Protein AF-A0A7C4N614-F1 (afdb_monomer_lite)

Structure (mmCIF, N/CA/C/O backbone):
data_AF-A0A7C4N614-F1
#
_entry.id   AF-A0A7C4N614-F1
#
loop_
_atom_site.group_PDB
_atom_site.id
_atom_site.type_symbol
_atom_site.label_atom_id
_atom_site.label_alt_id
_atom_site.label_comp_id
_atom_site.label_asym_id
_atom_site.label_entity_id
_atom_site.label_seq_id
_atom_site.pdbx_PDB_ins_code
_atom_site.Cartn_x
_atom_site.Cartn_y
_atom_site.Cartn_z
_atom_site.occupancy
_atom_site.B_iso_or_equiv
_atom_site.auth_seq_id
_atom_site.auth_comp_id
_atom_site.auth_asym_id
_atom_site.auth_atom_id
_atom_site.pdbx_PDB_model_num
ATOM 1 N N . MET A 1 1 ? 59.855 27.473 -92.616 1.00 56.03 1 MET A N 1
ATOM 2 C CA . MET A 1 1 ? 61.048 28.290 -92.317 1.00 56.03 1 MET A CA 1
ATOM 3 C C . MET A 1 1 ? 61.861 28.285 -93.596 1.00 56.03 1 MET A C 1
ATOM 5 O O . MET A 1 1 ? 62.177 27.196 -94.047 1.00 56.03 1 MET A O 1
ATOM 9 N N . HIS A 1 2 ? 62.070 29.434 -94.233 1.00 62.94 2 HIS A N 1
ATOM 10 C CA . HIS A 1 2 ? 62.914 29.519 -95.428 1.00 62.94 2 HIS A CA 1
ATOM 11 C C . HIS A 1 2 ? 64.250 30.116 -95.014 1.00 62.94 2 HIS A C 1
ATOM 13 O O . HIS A 1 2 ? 64.269 31.061 -94.220 1.00 62.94 2 HIS A O 1
ATOM 19 N N . LEU A 1 3 ? 65.347 29.540 -95.501 1.00 67.31 3 LEU A N 1
ATOM 20 C CA . LEU A 1 3 ? 66.675 30.110 -95.287 1.00 67.31 3 LEU A CA 1
ATOM 21 C C . LEU A 1 3 ? 66.720 31.539 -95.848 1.00 67.31 3 LEU A C 1
ATOM 23 O O . LEU A 1 3 ? 66.096 31.833 -96.871 1.00 67.31 3 LEU A O 1
ATOM 27 N N . SER A 1 4 ? 67.416 32.438 -95.147 1.00 78.06 4 SER A N 1
ATOM 28 C CA . SER A 1 4 ? 67.531 33.833 -95.575 1.00 78.06 4 SER A CA 1
ATOM 29 C C . SER A 1 4 ? 68.214 33.922 -96.940 1.00 78.06 4 SER A C 1
ATOM 31 O O . SER A 1 4 ? 69.005 33.059 -97.323 1.00 78.06 4 SER A O 1
ATOM 33 N N . THR A 1 5 ? 67.933 34.991 -97.678 1.00 74.12 5 THR A N 1
ATOM 34 C CA . THR A 1 5 ? 68.579 35.268 -98.970 1.00 74.12 5 THR A CA 1
ATOM 35 C C . THR A 1 5 ? 70.105 35.322 -98.856 1.00 74.12 5 THR A C 1
ATOM 37 O O . THR A 1 5 ? 70.797 34.831 -99.737 1.00 74.12 5 THR A O 1
ATOM 40 N N . GLU A 1 6 ? 70.628 35.797 -97.725 1.00 79.88 6 GLU A N 1
ATOM 41 C CA . GLU A 1 6 ? 72.067 35.809 -97.425 1.00 79.88 6 GLU A CA 1
ATOM 42 C C . GLU A 1 6 ? 72.667 34.397 -97.347 1.00 79.88 6 GLU A C 1
ATOM 44 O O . GLU A 1 6 ? 73.767 34.155 -97.841 1.00 79.88 6 GLU A O 1
ATOM 49 N N . ALA A 1 7 ? 71.936 33.433 -96.775 1.00 73.56 7 ALA A N 1
ATOM 50 C CA . ALA A 1 7 ? 72.355 32.036 -96.797 1.00 73.56 7 ALA A CA 1
ATOM 51 C C . ALA A 1 7 ? 72.315 31.477 -98.228 1.00 73.56 7 ALA A C 1
ATOM 53 O O . ALA A 1 7 ? 73.175 30.682 -98.596 1.00 73.56 7 ALA A O 1
ATOM 54 N N . TYR A 1 8 ? 71.373 31.924 -99.064 1.00 76.06 8 TYR A N 1
ATOM 55 C CA . TYR A 1 8 ? 71.326 31.505 -100.463 1.00 76.06 8 TYR A CA 1
ATOM 56 C C . TYR A 1 8 ? 72.583 31.892 -101.250 1.00 76.06 8 TYR A C 1
ATOM 58 O O . TYR A 1 8 ? 73.177 31.037 -101.915 1.00 76.06 8 TYR A O 1
ATOM 66 N N . ASP A 1 9 ? 73.025 33.139 -101.100 1.00 78.81 9 ASP A N 1
ATOM 67 C CA . ASP A 1 9 ? 74.174 33.690 -101.822 1.00 78.81 9 ASP A CA 1
ATOM 68 C C . ASP A 1 9 ? 75.496 33.001 -101.436 1.00 78.81 9 ASP A C 1
ATOM 70 O O . ASP A 1 9 ? 76.313 32.665 -102.298 1.00 78.81 9 ASP A O 1
ATOM 74 N N . VAL A 1 10 ? 75.693 32.716 -100.142 1.00 81.00 10 VAL A N 1
ATOM 75 C CA . VAL A 1 10 ? 76.902 32.035 -99.638 1.00 81.00 10 VAL A CA 1
ATOM 76 C C . VAL A 1 10 ? 77.017 30.612 -100.188 1.00 81.00 10 VAL A C 1
ATOM 78 O O . VAL A 1 10 ? 78.084 30.187 -100.631 1.00 81.00 10 VAL A O 1
ATOM 81 N N . PHE A 1 11 ? 75.924 29.854 -100.202 1.00 79.31 11 PHE A N 1
ATOM 82 C CA . PHE A 1 11 ? 75.934 28.494 -100.743 1.00 79.31 11 PHE A CA 1
ATOM 83 C C . PHE A 1 11 ? 76.038 28.489 -102.277 1.00 79.31 11 PHE A C 1
ATOM 85 O O . PHE A 1 11 ? 76.643 27.572 -102.826 1.00 79.31 11 PHE A O 1
ATOM 92 N N . GLU A 1 12 ? 75.496 29.481 -102.991 1.00 78.62 12 GLU A N 1
ATOM 93 C CA . GLU A 1 12 ? 75.676 29.590 -104.448 1.00 78.62 12 GLU A CA 1
ATOM 94 C C . GLU A 1 12 ? 77.157 29.775 -104.823 1.00 78.62 12 GLU A C 1
ATOM 96 O O . GLU A 1 12 ? 77.628 29.132 -105.767 1.00 78.62 12 GLU A O 1
ATOM 101 N N . GLN A 1 13 ? 77.909 30.550 -104.028 1.00 81.81 13 GLN A N 1
ATOM 102 C CA . GLN A 1 13 ? 79.366 30.680 -104.159 1.00 81.81 13 GLN A CA 1
ATOM 103 C C . GLN A 1 13 ? 80.114 29.376 -103.835 1.00 81.81 13 GLN A C 1
ATOM 105 O O . GLN A 1 13 ? 80.982 28.958 -104.601 1.00 81.81 13 GLN A O 1
ATOM 110 N N . VAL A 1 14 ? 79.785 28.715 -102.719 1.00 81.31 14 VAL A N 1
ATOM 111 C CA . VAL A 1 14 ? 80.497 27.510 -102.247 1.00 81.31 14 VAL A CA 1
ATOM 112 C C . VAL A 1 14 ? 80.230 26.287 -103.132 1.00 81.31 14 VAL A C 1
ATOM 114 O O . VAL A 1 14 ? 81.146 25.517 -103.413 1.00 81.31 14 VAL A O 1
ATOM 117 N N . PHE A 1 15 ? 78.994 26.110 -103.603 1.00 79.31 15 PHE A N 1
ATOM 118 C CA . PHE A 1 15 ? 78.577 24.948 -104.398 1.00 79.31 15 PHE A CA 1
ATOM 119 C C . PHE A 1 15 ? 78.669 25.172 -105.919 1.00 79.31 15 PHE A C 1
ATOM 121 O O . PHE A 1 15 ? 78.171 24.344 -106.688 1.00 79.31 15 PHE A O 1
ATOM 128 N N . GLN A 1 16 ? 79.333 26.262 -106.339 1.00 75.75 16 GLN A N 1
ATOM 129 C CA . GLN A 1 16 ? 79.689 26.599 -107.726 1.00 75.75 16 GLN A CA 1
ATOM 130 C C . GLN A 1 16 ? 78.512 26.468 -108.705 1.00 75.75 16 GLN A C 1
ATOM 132 O O . GLN A 1 16 ? 78.637 25.905 -109.793 1.00 75.75 16 GLN A O 1
ATOM 137 N N . GLY A 1 17 ? 77.341 26.965 -108.304 1.00 76.44 17 GLY A N 1
ATOM 138 C CA . GLY A 1 17 ? 76.150 26.932 -109.144 1.00 76.44 17 GLY A CA 1
ATOM 139 C C . GLY A 1 17 ? 74.838 26.878 -108.369 1.00 76.44 17 GLY A C 1
ATOM 140 O O . GLY A 1 17 ? 74.677 26.149 -107.386 1.00 76.44 17 GLY A O 1
ATOM 141 N N . LYS A 1 18 ? 73.856 27.617 -108.891 1.00 77.25 18 LYS A N 1
ATOM 142 C CA . LYS A 1 18 ? 72.519 27.806 -108.316 1.00 77.25 18 LYS A CA 1
ATOM 143 C C . LYS A 1 18 ? 71.763 26.507 -108.027 1.00 77.25 18 LYS A C 1
ATOM 145 O O . LYS A 1 18 ? 71.018 26.426 -107.052 1.00 77.25 18 LYS A O 1
ATOM 150 N N . ASP A 1 19 ? 71.940 25.486 -108.860 1.00 79.31 19 ASP A N 1
ATOM 151 C CA . ASP A 1 19 ? 71.187 24.233 -108.744 1.00 79.31 19 ASP A CA 1
ATOM 152 C C . ASP A 1 19 ? 71.701 23.331 -107.619 1.00 79.31 19 ASP A C 1
ATOM 154 O O . ASP A 1 19 ? 70.900 22.723 -106.905 1.00 79.31 19 ASP A O 1
ATOM 158 N N . ASN A 1 20 ? 73.019 23.277 -107.411 1.00 80.81 20 ASN A N 1
ATOM 159 C CA . ASN A 1 20 ? 73.609 22.507 -106.316 1.00 80.81 20 ASN A CA 1
ATOM 160 C C . ASN A 1 20 ? 73.318 23.171 -104.965 1.00 80.81 20 ASN A C 1
ATOM 162 O O . ASN A 1 20 ? 72.895 22.485 -104.034 1.00 80.81 20 ASN A O 1
ATOM 166 N N . ALA A 1 21 ? 73.423 24.503 -104.889 1.00 81.25 21 ALA A N 1
ATOM 167 C CA . ALA A 1 21 ? 73.051 25.273 -103.702 1.00 81.25 21 ALA A CA 1
ATOM 168 C C . ALA A 1 21 ? 71.579 25.051 -103.303 1.00 81.25 21 ALA A C 1
ATOM 170 O O . ALA A 1 21 ? 71.288 24.755 -102.145 1.00 81.25 21 ALA A O 1
ATOM 171 N N . LYS A 1 22 ? 70.649 25.077 -104.272 1.00 81.88 22 LYS A N 1
ATOM 172 C CA . LYS A 1 22 ? 69.223 24.784 -104.036 1.00 81.88 22 LYS A CA 1
ATOM 173 C C . LYS A 1 22 ? 68.967 23.363 -103.540 1.00 81.88 22 LYS A C 1
ATOM 175 O O . LYS A 1 22 ? 68.106 23.175 -102.686 1.00 81.88 22 LYS A O 1
ATOM 180 N N . LYS A 1 23 ? 69.659 22.355 -104.082 1.00 83.94 23 LYS A N 1
ATOM 181 C CA . LYS A 1 23 ? 69.498 20.956 -103.643 1.00 83.94 23 LYS A CA 1
ATOM 182 C C . LYS A 1 23 ? 69.943 20.774 -102.195 1.00 83.94 23 LYS A C 1
ATOM 184 O O . LYS A 1 23 ? 69.199 20.193 -101.411 1.00 83.94 23 LYS A O 1
ATOM 189 N N . VAL A 1 24 ? 71.115 21.306 -101.844 1.00 84.00 24 VAL A N 1
ATOM 190 C CA . VAL A 1 24 ? 71.651 21.233 -100.477 1.00 84.00 24 VAL A CA 1
ATOM 191 C C . VAL A 1 24 ? 70.739 21.974 -99.501 1.00 84.00 24 VAL A C 1
ATOM 193 O O . VAL A 1 24 ? 70.403 21.430 -98.455 1.00 84.00 24 VAL A O 1
ATOM 196 N N . MET A 1 25 ? 70.261 23.169 -99.854 1.00 81.88 25 MET A N 1
ATOM 197 C CA . MET A 1 25 ? 69.341 23.909 -98.988 1.00 81.88 25 MET A CA 1
ATOM 198 C C . MET A 1 25 ? 67.996 23.237 -98.813 1.00 81.88 25 MET A C 1
ATOM 200 O O . MET A 1 25 ? 67.504 23.207 -97.697 1.00 81.88 25 MET A O 1
ATOM 204 N N . ARG A 1 26 ? 67.410 22.666 -99.870 1.00 83.50 26 ARG A N 1
ATOM 205 C CA . ARG A 1 26 ? 66.161 21.906 -99.731 1.00 83.50 26 ARG A CA 1
ATOM 206 C C . ARG A 1 26 ? 66.338 20.707 -98.811 1.00 83.50 26 ARG A C 1
ATOM 208 O O . ARG A 1 26 ? 65.490 20.495 -97.960 1.00 83.50 26 ARG A O 1
ATOM 215 N N . ALA A 1 27 ? 67.450 19.982 -98.936 1.00 85.38 27 ALA A N 1
ATOM 216 C CA . ALA A 1 27 ? 67.760 18.872 -98.041 1.00 85.38 27 ALA A CA 1
ATOM 217 C C . ALA A 1 27 ? 67.954 19.338 -96.584 1.00 85.38 27 ALA A C 1
ATOM 219 O O . ALA A 1 27 ? 67.503 18.666 -95.662 1.00 85.38 27 ALA A O 1
ATOM 220 N N . LEU A 1 28 ? 68.581 20.502 -96.362 1.00 85.00 28 LEU A N 1
ATOM 221 C CA . LEU A 1 28 ? 68.725 21.101 -95.030 1.00 85.00 28 LEU A CA 1
ATOM 222 C C . LEU A 1 28 ? 67.388 21.602 -94.465 1.00 85.00 28 LEU A C 1
ATOM 224 O O . LEU A 1 28 ? 67.097 21.352 -93.300 1.00 85.00 28 LEU A O 1
ATOM 228 N N . GLU A 1 29 ? 66.566 22.278 -95.269 1.00 86.31 29 GLU A N 1
ATOM 229 C CA . GLU A 1 29 ? 65.217 22.713 -94.887 1.00 86.31 29 GLU A CA 1
ATOM 230 C C . GLU A 1 29 ? 64.345 21.505 -94.537 1.00 86.31 29 GLU A C 1
ATOM 232 O O . GLU A 1 29 ? 63.688 21.510 -93.501 1.00 86.31 29 GLU A O 1
ATOM 237 N N . GLU A 1 30 ? 64.391 20.445 -95.343 1.00 88.62 30 GLU A N 1
ATOM 238 C CA . GLU A 1 30 ? 63.677 19.192 -95.095 1.00 88.62 30 GLU A CA 1
ATOM 239 C C . GLU A 1 30 ? 64.164 18.506 -93.811 1.00 88.62 30 GLU A C 1
ATOM 241 O O . GLU A 1 30 ? 63.344 18.118 -92.976 1.00 88.62 30 GLU A O 1
ATOM 246 N N . ALA A 1 31 ? 65.480 18.430 -93.586 1.00 89.00 31 ALA A N 1
ATOM 247 C CA . ALA A 1 31 ? 66.053 17.858 -92.369 1.00 89.00 31 ALA A CA 1
ATOM 248 C C . ALA A 1 31 ? 65.685 18.664 -91.113 1.00 89.00 31 ALA A C 1
ATOM 250 O O . ALA A 1 31 ? 65.309 18.078 -90.096 1.00 89.00 31 ALA A O 1
ATOM 251 N N . ILE A 1 32 ? 65.747 20.000 -91.172 1.00 87.75 32 ILE A N 1
ATOM 252 C CA . ILE A 1 32 ? 65.369 20.882 -90.058 1.00 87.75 32 ILE A CA 1
ATOM 253 C C . ILE A 1 32 ? 63.871 20.768 -89.781 1.00 87.75 32 ILE A C 1
ATOM 255 O O . ILE A 1 32 ? 63.485 20.591 -88.629 1.00 87.75 32 ILE A O 1
ATOM 259 N N . VAL A 1 33 ? 63.024 20.840 -90.813 1.00 89.38 33 VAL A N 1
ATOM 260 C CA . VAL A 1 33 ? 61.566 20.725 -90.663 1.00 89.38 33 VAL A CA 1
ATOM 261 C C . VAL A 1 33 ? 61.197 19.380 -90.047 1.00 89.38 33 VAL A C 1
ATOM 263 O O . VAL A 1 33 ? 60.421 19.358 -89.095 1.00 89.38 33 VAL A O 1
ATOM 266 N N . THR A 1 34 ? 61.793 18.287 -90.524 1.00 90.38 34 THR A N 1
ATOM 267 C CA . THR A 1 34 ? 61.559 16.940 -89.983 1.00 90.38 34 THR A CA 1
ATOM 268 C C . THR A 1 34 ? 62.023 16.849 -88.528 1.00 90.38 34 THR A C 1
ATOM 270 O O . THR A 1 34 ? 61.247 16.475 -87.656 1.00 90.38 34 THR A O 1
ATOM 273 N N . THR A 1 35 ? 63.238 17.312 -88.219 1.00 91.88 35 THR A N 1
ATOM 274 C CA . THR A 1 35 ? 63.795 17.263 -86.852 1.00 91.88 35 THR A CA 1
ATOM 275 C C . THR A 1 35 ? 62.987 18.109 -85.861 1.00 91.88 35 THR A C 1
ATOM 277 O O . THR A 1 35 ? 62.732 17.692 -84.728 1.00 91.88 35 THR A O 1
ATOM 280 N N . VAL A 1 36 ? 62.560 19.309 -86.265 1.00 91.44 36 VAL A N 1
ATOM 281 C CA . VAL A 1 36 ? 61.710 20.183 -85.440 1.00 91.44 36 VAL A CA 1
ATOM 282 C C . VAL A 1 36 ? 60.325 19.564 -85.255 1.00 91.44 36 VAL A C 1
ATOM 284 O O . VAL A 1 36 ? 59.797 19.592 -84.146 1.00 91.44 36 VAL A O 1
ATOM 287 N N . HIS A 1 37 ? 59.747 18.969 -86.300 1.00 93.44 37 HIS A N 1
ATOM 288 C CA . HIS A 1 37 ? 58.458 18.287 -86.208 1.00 93.44 37 HIS A CA 1
ATOM 289 C C . HIS A 1 37 ? 58.510 17.092 -85.243 1.00 93.44 37 HIS A C 1
ATOM 291 O O . HIS A 1 37 ? 57.679 17.003 -84.337 1.00 93.44 37 HIS A O 1
ATOM 297 N N . ASP A 1 38 ? 59.521 16.233 -85.378 1.00 94.69 38 ASP A N 1
ATOM 298 C CA . ASP A 1 38 ? 59.698 15.041 -84.546 1.00 94.69 38 ASP A CA 1
ATOM 299 C C . ASP A 1 38 ? 59.965 15.407 -83.083 1.00 94.69 38 ASP A C 1
ATOM 301 O O . ASP A 1 38 ? 59.351 14.852 -82.170 1.00 94.69 38 ASP A O 1
ATOM 305 N N . SER A 1 39 ? 60.846 16.382 -82.836 1.00 93.75 39 SER A N 1
ATOM 306 C CA . SER A 1 39 ? 61.153 16.848 -81.477 1.00 93.75 39 SER A CA 1
ATOM 307 C C . SER A 1 39 ? 59.969 17.547 -80.804 1.00 93.75 39 SER A C 1
ATOM 309 O O . SER A 1 39 ? 59.750 17.342 -79.606 1.00 93.75 39 SER A O 1
ATOM 311 N N . TRP A 1 40 ? 59.172 18.313 -81.557 1.00 95.00 40 TRP A N 1
ATOM 312 C CA . TRP A 1 40 ? 57.920 18.892 -81.073 1.00 95.00 40 TRP A CA 1
ATOM 313 C C . TRP A 1 40 ? 56.913 17.804 -80.703 1.00 95.00 40 TRP A C 1
ATOM 315 O O . TRP A 1 40 ? 56.350 17.841 -79.609 1.00 95.00 40 TRP A O 1
ATOM 325 N N . TYR A 1 41 ? 56.707 16.814 -81.579 1.00 94.69 41 TYR A N 1
ATOM 326 C CA . TYR A 1 41 ? 55.761 15.729 -81.330 1.00 94.69 41 TYR A CA 1
ATOM 327 C C . TYR A 1 41 ? 56.185 14.876 -80.129 1.00 94.69 41 TYR A C 1
ATOM 329 O O . TYR A 1 41 ? 55.363 14.597 -79.257 1.00 94.69 41 TYR A O 1
ATOM 337 N N . ARG A 1 42 ? 57.479 14.543 -80.025 1.00 95.44 42 ARG A N 1
ATOM 338 C CA . ARG A 1 42 ? 58.036 13.809 -78.883 1.00 95.44 42 ARG A CA 1
ATOM 339 C C . ARG A 1 42 ? 57.839 14.570 -77.575 1.00 95.44 42 ARG A C 1
ATOM 341 O O . ARG A 1 42 ? 57.223 14.035 -76.662 1.00 95.44 42 ARG A O 1
ATOM 348 N N . THR A 1 43 ? 58.286 15.826 -77.506 1.00 95.38 43 THR A N 1
ATOM 349 C CA . THR A 1 43 ? 58.156 16.646 -76.286 1.00 95.38 43 THR A CA 1
ATOM 350 C C . THR A 1 43 ? 56.687 16.834 -75.896 1.00 95.38 43 THR A C 1
ATOM 352 O O . THR A 1 43 ? 56.344 16.790 -74.718 1.00 95.38 43 THR A O 1
ATOM 355 N N . LYS A 1 44 ? 55.790 17.013 -76.876 1.00 96.50 44 LYS A N 1
ATOM 356 C CA . LYS A 1 44 ? 54.348 17.132 -76.633 1.00 96.50 44 LYS A CA 1
ATOM 357 C C . LYS A 1 44 ? 53.764 15.857 -76.020 1.00 96.50 44 LYS A C 1
ATOM 359 O O . LYS A 1 44 ? 52.987 15.962 -75.074 1.00 96.50 44 LYS A O 1
ATOM 364 N N . GLU A 1 45 ? 54.097 14.679 -76.548 1.00 95.44 45 GLU A N 1
ATOM 365 C CA . GLU A 1 45 ? 53.582 13.417 -76.004 1.00 95.44 45 GLU A CA 1
ATOM 366 C C . GLU A 1 45 ? 54.228 13.060 -74.656 1.00 95.44 45 GLU A C 1
ATOM 368 O O . GLU A 1 45 ? 53.524 12.570 -73.779 1.00 95.44 45 GLU A O 1
ATOM 373 N N . GLU A 1 46 ? 55.507 13.387 -74.440 1.00 95.44 46 GLU A N 1
ATOM 374 C CA . GLU A 1 46 ? 56.171 13.266 -73.132 1.00 95.44 46 GLU A CA 1
ATOM 375 C C . GLU A 1 46 ? 55.497 14.154 -72.076 1.00 95.44 46 GLU A C 1
ATOM 377 O O . GLU A 1 46 ? 55.096 13.660 -71.024 1.00 95.44 46 GLU A O 1
ATOM 382 N N . LEU A 1 47 ? 55.284 15.443 -72.373 1.00 95.81 47 LEU A N 1
ATOM 383 C CA . LEU A 1 47 ? 54.581 16.363 -71.470 1.00 95.81 47 LEU A CA 1
ATOM 384 C C . LEU A 1 47 ? 53.153 15.901 -71.191 1.00 95.81 47 LEU A C 1
ATOM 386 O O . LEU A 1 47 ? 52.686 15.974 -70.062 1.00 95.81 47 LEU A O 1
ATOM 390 N N . LYS A 1 48 ? 52.448 15.419 -72.213 1.00 94.69 48 LYS A N 1
ATOM 391 C CA . LYS A 1 48 ? 51.093 14.890 -72.064 1.00 94.69 48 LYS A CA 1
ATOM 392 C C . LYS A 1 48 ? 51.074 13.642 -71.180 1.00 94.69 48 LYS A C 1
ATOM 394 O O . LYS A 1 48 ? 50.189 13.532 -70.337 1.00 94.69 48 LYS A O 1
ATOM 399 N N . ALA A 1 49 ? 52.030 12.729 -71.349 1.00 92.06 49 ALA A N 1
ATOM 400 C CA . ALA A 1 49 ? 52.156 11.534 -70.521 1.00 92.06 49 ALA A CA 1
ATOM 401 C C . ALA A 1 49 ? 52.466 11.888 -69.061 1.00 92.06 49 ALA A C 1
ATOM 403 O O . ALA A 1 49 ? 51.799 11.375 -68.166 1.00 92.06 49 ALA A O 1
ATOM 404 N N . GLU A 1 50 ? 53.407 12.805 -68.829 1.00 93.69 50 GLU A N 1
ATOM 405 C CA . GLU A 1 50 ? 53.751 13.285 -67.489 1.00 93.69 50 GLU A CA 1
ATOM 406 C C . GLU A 1 50 ? 52.561 13.990 -66.832 1.00 93.69 50 GLU A C 1
ATOM 408 O O . GLU A 1 50 ? 52.185 13.680 -65.711 1.00 93.69 50 GLU A O 1
ATOM 413 N N . VAL A 1 51 ? 51.889 14.893 -67.545 1.00 92.25 51 VAL A N 1
ATOM 414 C CA . VAL A 1 51 ? 50.708 15.585 -67.015 1.00 92.25 51 VAL A CA 1
ATOM 415 C C . VAL A 1 51 ? 49.600 14.588 -66.663 1.00 92.25 51 VAL A C 1
ATOM 417 O O . VAL A 1 51 ? 48.996 14.710 -65.601 1.00 92.25 51 VAL A O 1
ATOM 420 N N . PHE A 1 52 ? 49.344 13.578 -67.501 1.00 90.62 52 PHE A N 1
ATOM 421 C CA . PHE A 1 52 ? 48.335 12.558 -67.205 1.00 90.62 52 PHE A CA 1
ATOM 422 C C . PHE A 1 52 ? 48.743 11.564 -66.111 1.00 90.62 52 PHE A C 1
ATOM 424 O O . PHE A 1 52 ? 47.847 10.974 -65.514 1.00 90.62 52 PHE A O 1
ATOM 431 N N . SER A 1 53 ? 50.034 11.395 -65.806 1.00 90.81 53 SER A N 1
ATOM 432 C CA . SER A 1 53 ? 50.483 10.503 -64.728 1.00 90.81 53 SER A CA 1
ATOM 433 C C . SER A 1 53 ? 50.155 11.051 -63.332 1.00 90.81 53 SER A C 1
ATOM 435 O O . SER A 1 53 ? 49.901 10.273 -62.415 1.00 90.81 53 SER A O 1
ATOM 437 N N . HIS A 1 54 ? 50.083 12.380 -63.178 1.00 91.19 54 HIS A N 1
ATOM 438 C CA . HIS A 1 54 ? 49.730 13.042 -61.911 1.00 91.19 54 HIS A CA 1
ATOM 439 C C . HIS A 1 54 ? 48.223 13.122 -61.649 1.00 91.19 54 HIS A C 1
ATOM 441 O O . HIS A 1 54 ? 47.806 13.438 -60.533 1.00 91.19 54 HIS A O 1
ATOM 447 N N . PHE A 1 55 ? 47.384 12.859 -62.654 1.00 90.31 55 PHE A N 1
ATOM 448 C CA . PHE A 1 55 ? 45.934 12.900 -62.488 1.00 90.31 55 PHE A CA 1
ATOM 449 C C . PHE A 1 55 ? 45.375 11.531 -62.114 1.00 90.31 55 PHE A C 1
ATOM 451 O O . PHE A 1 55 ? 45.604 10.537 -62.799 1.00 90.31 55 PHE A O 1
ATOM 458 N N . ALA A 1 56 ? 44.561 11.503 -61.055 1.00 89.38 56 ALA A N 1
ATOM 459 C CA . ALA A 1 56 ? 43.811 10.312 -60.681 1.00 89.38 56 ALA A CA 1
ATOM 460 C C . ALA A 1 56 ? 42.903 9.866 -61.834 1.00 89.38 56 ALA A C 1
ATOM 462 O O . ALA A 1 56 ? 42.139 10.655 -62.405 1.00 89.38 56 ALA A O 1
ATOM 463 N N . THR A 1 57 ? 42.965 8.580 -62.154 1.00 92.25 57 THR A N 1
ATOM 464 C CA . THR A 1 57 ? 42.110 7.980 -63.171 1.00 92.25 57 THR A CA 1
ATOM 465 C C . THR A 1 57 ? 40.709 7.725 -62.614 1.00 92.25 57 THR A C 1
ATOM 467 O O . THR A 1 57 ? 40.457 7.747 -61.405 1.00 92.25 57 THR A O 1
ATOM 470 N N . LYS A 1 58 ? 39.760 7.430 -63.508 1.00 93.94 58 LYS A N 1
ATOM 471 C CA . LYS A 1 58 ? 38.431 6.960 -63.089 1.00 93.94 58 LYS A CA 1
ATOM 472 C C . LYS A 1 58 ? 38.527 5.691 -62.240 1.00 93.94 58 LYS A C 1
ATOM 474 O O . LYS A 1 58 ? 37.748 5.547 -61.302 1.00 93.94 58 LYS A O 1
ATOM 479 N N . ASP A 1 59 ? 39.481 4.815 -62.542 1.00 92.44 59 ASP A N 1
ATOM 480 C CA . ASP A 1 59 ? 39.684 3.568 -61.807 1.00 92.44 59 ASP A CA 1
ATOM 481 C C . ASP A 1 59 ? 40.175 3.833 -60.382 1.00 92.44 59 ASP A C 1
ATOM 483 O O . ASP A 1 59 ? 39.692 3.196 -59.446 1.00 92.44 59 ASP A O 1
ATOM 487 N N . ASP A 1 60 ? 41.054 4.820 -60.189 1.00 94.44 60 ASP A N 1
ATOM 488 C CA . ASP A 1 60 ? 41.506 5.230 -58.854 1.00 94.44 60 ASP A CA 1
ATOM 489 C C . ASP A 1 60 ? 40.338 5.757 -58.017 1.00 94.44 60 ASP A C 1
ATOM 491 O O . ASP A 1 60 ? 40.137 5.339 -56.875 1.00 94.44 60 ASP A O 1
ATOM 495 N N . LEU A 1 61 ? 39.487 6.598 -58.613 1.00 96.00 61 LEU A N 1
ATOM 496 C CA . LEU A 1 61 ? 38.283 7.089 -57.945 1.00 96.00 61 LEU A CA 1
ATOM 497 C C . LEU A 1 61 ? 37.290 5.955 -57.638 1.00 96.00 61 LEU A C 1
ATOM 499 O O . LEU A 1 61 ? 36.653 5.955 -56.582 1.00 96.00 61 LEU A O 1
ATOM 503 N N . HIS A 1 62 ? 37.155 4.973 -58.534 1.00 96.19 62 HIS A N 1
ATOM 504 C CA . HIS A 1 62 ? 36.320 3.794 -58.311 1.00 96.19 62 HIS A CA 1
ATOM 505 C C . HIS A 1 62 ? 36.833 2.921 -57.161 1.00 96.19 62 HIS A C 1
ATOM 507 O O . HIS A 1 62 ? 36.013 2.446 -56.367 1.00 96.19 62 HIS A O 1
ATOM 513 N N . LYS A 1 63 ? 38.153 2.740 -57.030 1.00 96.50 63 LYS A N 1
ATOM 514 C CA . LYS A 1 63 ? 38.765 2.028 -55.896 1.00 96.50 63 LYS A CA 1
ATOM 515 C C . LYS A 1 63 ? 38.453 2.735 -54.582 1.00 96.50 63 LYS A C 1
ATOM 517 O O . LYS A 1 63 ? 37.827 2.128 -53.717 1.00 96.50 63 LYS A O 1
ATOM 522 N N . VAL A 1 64 ? 38.741 4.036 -54.496 1.00 97.31 64 VAL A N 1
ATOM 523 C CA . VAL A 1 64 ? 38.461 4.846 -53.295 1.00 97.31 64 VAL A CA 1
ATOM 524 C C . VAL A 1 64 ? 36.977 4.797 -52.927 1.00 97.31 64 VAL A C 1
ATOM 526 O O . VAL A 1 64 ? 36.620 4.593 -51.769 1.00 97.31 64 VAL A O 1
ATOM 529 N N . ARG A 1 65 ? 36.075 4.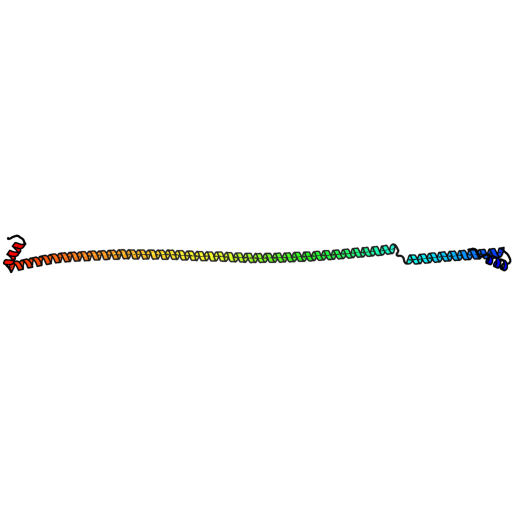916 -53.910 1.00 97.44 65 ARG A N 1
ATOM 530 C CA . ARG A 1 65 ? 34.628 4.808 -53.671 1.00 97.44 65 ARG A CA 1
ATOM 531 C C . ARG A 1 65 ? 34.230 3.441 -53.114 1.00 97.44 65 ARG A C 1
ATOM 533 O O . ARG A 1 65 ? 33.340 3.364 -52.269 1.00 97.44 65 ARG A O 1
ATOM 540 N N . THR A 1 66 ? 34.844 2.375 -53.616 1.00 97.44 66 THR A N 1
ATOM 541 C CA . THR A 1 66 ? 34.552 1.001 -53.190 1.00 97.44 66 THR A CA 1
ATOM 542 C C . THR A 1 66 ? 35.036 0.760 -51.763 1.00 97.44 66 THR A C 1
ATOM 544 O O . THR A 1 66 ? 34.277 0.222 -50.959 1.00 97.44 66 THR A O 1
ATOM 547 N N . GLU A 1 67 ? 36.242 1.219 -51.431 1.00 97.50 67 GLU A N 1
ATOM 548 C CA . GLU A 1 67 ? 36.806 1.151 -50.078 1.00 97.50 67 GLU A CA 1
ATOM 549 C C . GLU A 1 67 ? 35.950 1.933 -49.076 1.00 97.50 67 GLU A C 1
ATOM 551 O O . GLU A 1 67 ? 35.519 1.372 -48.070 1.00 97.50 67 GLU A O 1
ATOM 556 N N . LEU A 1 68 ? 35.591 3.182 -49.399 1.00 97.88 68 LEU A N 1
ATOM 557 C CA . LEU A 1 68 ? 34.724 4.005 -48.550 1.00 97.88 68 LEU A CA 1
ATOM 558 C C . LEU A 1 68 ? 33.354 3.359 -48.318 1.00 97.88 68 LEU A C 1
ATOM 560 O O . LEU A 1 68 ? 32.857 3.344 -47.196 1.00 97.88 68 LEU A O 1
ATOM 564 N N . LEU A 1 69 ? 32.738 2.786 -49.357 1.00 97.44 69 LEU A N 1
ATOM 565 C CA . LEU A 1 69 ? 31.478 2.052 -49.204 1.00 97.44 69 LEU A CA 1
ATOM 566 C C . LEU A 1 69 ? 31.633 0.799 -48.334 1.00 97.44 69 LEU A C 1
ATOM 568 O O . LEU A 1 69 ? 30.685 0.427 -47.641 1.00 97.44 69 LEU A O 1
ATOM 572 N N . GLY A 1 70 ? 32.792 0.142 -48.389 1.00 97.81 70 GLY A N 1
ATOM 573 C CA . GLY A 1 70 ? 33.135 -0.988 -47.531 1.00 97.81 70 GLY A CA 1
ATOM 574 C C . GLY A 1 70 ? 33.198 -0.583 -46.061 1.00 97.81 70 GLY A C 1
ATOM 575 O O . GLY A 1 70 ? 32.463 -1.146 -45.248 1.00 97.81 70 GLY A O 1
ATOM 576 N N . GLU A 1 71 ? 33.998 0.434 -45.738 1.00 98.19 71 GLU A N 1
ATOM 577 C CA . GLU A 1 71 ? 34.134 0.947 -44.367 1.00 98.19 71 GLU A CA 1
ATOM 578 C C . GLU A 1 71 ? 32.796 1.479 -43.833 1.00 98.19 71 GLU A C 1
ATOM 580 O O . GLU A 1 71 ? 32.362 1.078 -42.759 1.00 98.19 71 GLU A O 1
ATOM 585 N N . MET A 1 72 ? 32.034 2.240 -44.628 1.00 97.44 72 MET A N 1
ATOM 586 C CA . MET A 1 72 ? 30.703 2.711 -44.215 1.00 97.44 72 MET A CA 1
ATOM 587 C C . MET A 1 72 ? 29.734 1.566 -43.881 1.00 97.44 72 MET A C 1
ATOM 589 O O . MET A 1 72 ? 28.914 1.683 -42.968 1.00 97.44 72 MET A O 1
ATOM 593 N N . LYS A 1 73 ? 29.782 0.454 -44.628 1.00 97.88 73 LYS A N 1
ATOM 594 C CA . LYS A 1 73 ? 28.955 -0.727 -44.332 1.00 97.88 73 LYS A CA 1
ATOM 595 C C . LYS A 1 73 ? 29.395 -1.405 -43.039 1.00 97.88 73 LYS A C 1
ATOM 597 O O . LYS A 1 73 ? 28.534 -1.830 -42.270 1.00 97.88 73 LYS A O 1
ATOM 602 N N . LYS A 1 74 ? 30.704 -1.500 -42.814 1.00 97.88 74 LYS A N 1
ATOM 603 C CA . LYS A 1 74 ? 31.293 -2.082 -41.608 1.00 97.88 74 LYS A CA 1
ATOM 604 C C . LYS A 1 74 ? 30.948 -1.255 -40.369 1.00 97.88 74 LYS A C 1
ATOM 606 O O . LYS A 1 74 ? 30.394 -1.813 -39.425 1.00 97.88 74 LYS A O 1
ATOM 611 N N . ASP A 1 75 ? 31.142 0.059 -40.420 1.00 98.31 75 ASP A N 1
ATOM 612 C CA . ASP A 1 75 ? 30.796 0.980 -39.333 1.00 98.31 75 ASP A CA 1
ATOM 613 C C . ASP A 1 75 ? 29.305 0.914 -38.998 1.00 98.31 75 ASP A C 1
ATOM 615 O O . ASP A 1 75 ? 28.912 0.828 -37.834 1.00 98.31 75 ASP A O 1
ATOM 619 N N . LYS A 1 76 ? 28.444 0.881 -40.025 1.00 98.00 76 LYS A N 1
ATOM 620 C CA . LYS A 1 76 ? 26.999 0.722 -39.834 1.00 98.00 76 LYS A CA 1
ATOM 621 C C . LYS A 1 76 ? 26.658 -0.589 -39.122 1.00 98.00 76 LYS A C 1
ATOM 623 O O . LYS A 1 76 ? 25.802 -0.585 -38.239 1.00 98.00 76 LYS A O 1
ATOM 628 N N . ALA A 1 77 ? 27.292 -1.696 -39.507 1.00 97.81 77 ALA A N 1
ATOM 629 C CA . ALA A 1 77 ? 27.067 -2.991 -38.872 1.00 97.81 77 ALA A CA 1
ATOM 630 C C . ALA A 1 77 ? 27.535 -2.992 -37.408 1.00 97.81 77 ALA A C 1
ATOM 632 O O . ALA A 1 77 ? 26.816 -3.483 -36.539 1.00 97.81 77 ALA A O 1
ATOM 633 N N . GLU A 1 78 ? 28.690 -2.390 -37.116 1.00 98.12 78 GLU A N 1
ATOM 634 C CA . GLU A 1 78 ? 29.210 -2.284 -35.752 1.00 98.12 78 GLU A CA 1
ATOM 635 C C . GLU A 1 78 ? 28.301 -1.431 -34.855 1.00 98.12 78 GLU A C 1
ATOM 637 O O . GLU A 1 78 ? 27.982 -1.833 -33.734 1.00 98.12 78 GLU A O 1
ATOM 642 N N . LEU A 1 79 ? 27.838 -0.278 -35.348 1.00 98.25 79 LEU A N 1
ATOM 643 C CA . LEU A 1 79 ? 26.927 0.598 -34.608 1.00 98.25 79 LEU A CA 1
ATOM 644 C C . LEU A 1 79 ? 25.583 -0.077 -34.322 1.00 98.25 79 LEU A C 1
ATOM 646 O O . LEU A 1 79 ? 25.075 0.036 -33.207 1.00 98.25 79 LEU A O 1
ATOM 650 N N . LEU A 1 80 ? 25.022 -0.801 -35.296 1.00 98.00 80 LEU A N 1
ATOM 651 C CA . LEU A 1 80 ? 23.799 -1.579 -35.088 1.00 98.00 80 LEU A CA 1
ATOM 652 C C . LEU A 1 80 ? 24.009 -2.667 -34.031 1.00 98.00 80 LEU A C 1
ATOM 654 O O . LEU A 1 80 ? 23.202 -2.771 -33.111 1.00 98.00 80 LEU A O 1
ATOM 658 N N . GLY A 1 81 ? 25.123 -3.402 -34.096 1.00 98.38 81 GLY A N 1
ATOM 659 C CA . GLY A 1 81 ? 25.446 -4.431 -33.107 1.00 98.38 81 GLY A CA 1
ATOM 660 C C . GLY A 1 81 ? 25.601 -3.875 -31.687 1.00 98.38 81 GLY A C 1
ATOM 661 O O . GLY A 1 81 ? 25.080 -4.459 -30.736 1.00 98.38 81 GLY A O 1
ATOM 662 N N . LYS A 1 82 ? 26.260 -2.717 -31.523 1.00 98.31 82 LYS A N 1
ATOM 663 C CA . LYS A 1 82 ? 26.349 -2.026 -30.222 1.00 98.31 82 LYS A CA 1
ATOM 664 C C . LYS A 1 82 ? 24.968 -1.619 -29.712 1.00 98.31 82 LYS A C 1
ATOM 666 O O . LYS A 1 82 ? 24.635 -1.900 -28.567 1.00 98.31 82 LYS A O 1
ATOM 671 N N . MET A 1 83 ? 24.140 -1.040 -30.578 1.00 97.44 83 MET A N 1
ATOM 672 C CA . MET A 1 83 ? 22.796 -0.586 -30.217 1.00 97.44 83 MET A CA 1
ATOM 673 C C . MET A 1 83 ? 21.876 -1.745 -29.804 1.00 97.44 83 MET A C 1
ATOM 675 O O . MET A 1 83 ? 21.117 -1.623 -28.844 1.00 97.44 83 MET A O 1
ATOM 679 N N . GLU A 1 84 ? 21.952 -2.883 -30.497 1.00 98.06 84 GLU A N 1
ATOM 680 C CA . GLU A 1 84 ? 21.210 -4.096 -30.138 1.00 98.06 84 GLU A CA 1
ATOM 681 C C . GLU A 1 84 ? 21.662 -4.662 -28.790 1.00 98.06 84 GLU A C 1
ATOM 683 O O . GLU A 1 84 ? 20.821 -5.021 -27.961 1.00 98.06 84 GLU A O 1
ATOM 688 N N . LYS A 1 85 ? 22.977 -4.686 -28.540 1.00 98.00 85 LYS A N 1
ATOM 689 C CA . LYS A 1 85 ? 23.544 -5.130 -27.264 1.00 98.00 85 LYS A CA 1
ATOM 690 C C . LYS A 1 85 ? 23.103 -4.234 -26.107 1.00 98.00 85 LYS A C 1
ATOM 692 O O . LYS A 1 85 ? 22.612 -4.750 -25.104 1.00 98.00 85 LYS A O 1
ATOM 697 N N . ASP A 1 86 ? 23.219 -2.919 -26.261 1.00 98.44 86 ASP A N 1
ATOM 698 C CA . ASP A 1 86 ? 22.831 -1.952 -25.230 1.00 98.44 86 ASP A CA 1
ATOM 699 C C . ASP A 1 86 ? 21.330 -2.046 -24.932 1.00 98.44 86 ASP A C 1
ATOM 701 O O . ASP A 1 86 ? 20.910 -2.054 -23.773 1.00 98.44 86 ASP A O 1
ATOM 705 N N . LYS A 1 87 ? 20.502 -2.203 -25.974 1.00 98.19 87 LYS A N 1
ATOM 706 C CA . LYS A 1 87 ? 19.060 -2.421 -25.822 1.00 98.19 87 LYS A CA 1
ATOM 707 C C . LYS A 1 87 ? 18.758 -3.698 -25.034 1.00 98.19 87 LYS A C 1
ATOM 709 O O . LYS A 1 87 ? 17.891 -3.672 -24.161 1.00 98.19 87 LYS A O 1
ATOM 714 N N . ALA A 1 88 ? 19.447 -4.800 -25.329 1.00 98.06 88 ALA A N 1
ATOM 715 C CA . ALA A 1 88 ? 19.268 -6.061 -24.613 1.00 98.06 88 ALA A CA 1
ATOM 716 C C . ALA A 1 88 ? 19.691 -5.947 -23.138 1.00 98.06 88 ALA A C 1
ATOM 718 O O . ALA A 1 88 ? 18.972 -6.419 -22.258 1.00 98.06 88 ALA A O 1
ATOM 719 N N . GLU A 1 89 ? 20.810 -5.276 -22.855 1.00 98.12 89 GLU A N 1
ATOM 720 C CA . GLU A 1 89 ? 21.281 -5.052 -21.485 1.00 98.12 89 GLU A CA 1
ATOM 721 C C . GLU A 1 89 ? 20.305 -4.182 -20.680 1.00 98.12 89 GLU A C 1
ATOM 723 O O . GLU A 1 89 ? 19.968 -4.519 -19.543 1.00 98.12 89 GLU A O 1
ATOM 728 N N . LEU A 1 90 ? 19.802 -3.093 -21.273 1.00 98.31 90 LEU A N 1
ATOM 729 C CA . LEU A 1 90 ? 18.813 -2.222 -20.634 1.00 98.31 90 LEU A CA 1
ATOM 730 C C . LEU A 1 90 ? 17.499 -2.955 -20.353 1.00 98.31 90 LEU A C 1
ATOM 732 O O . LEU A 1 90 ? 16.959 -2.829 -19.256 1.00 98.31 90 LEU A O 1
ATOM 736 N N . LEU A 1 91 ? 17.002 -3.752 -21.305 1.00 98.00 91 LEU A N 1
ATOM 737 C CA . LEU A 1 91 ? 15.816 -4.589 -21.094 1.00 98.00 91 LEU A CA 1
ATOM 738 C C . LEU A 1 91 ? 16.032 -5.595 -19.958 1.00 98.00 91 LEU A C 1
ATOM 740 O O . LEU A 1 91 ? 15.153 -5.753 -19.114 1.00 98.00 91 LEU A O 1
ATOM 744 N N . GLY A 1 92 ? 17.210 -6.221 -19.896 1.00 98.44 92 GLY A N 1
ATOM 745 C CA . GLY A 1 92 ? 17.566 -7.142 -18.817 1.00 98.44 92 GLY A CA 1
ATOM 746 C C . GLY A 1 92 ? 17.586 -6.471 -17.441 1.00 98.44 92 GLY A C 1
ATOM 747 O O . GLY A 1 92 ? 17.029 -7.017 -16.490 1.00 98.44 92 GLY A O 1
ATOM 748 N N . LYS A 1 93 ? 18.173 -5.270 -17.333 1.00 98.44 93 LYS A N 1
ATOM 749 C CA . LYS A 1 93 ? 18.166 -4.480 -16.087 1.00 98.44 93 LYS A CA 1
ATOM 750 C C . LYS A 1 93 ? 16.745 -4.099 -15.674 1.00 98.44 93 LYS A C 1
ATOM 752 O O . LYS A 1 93 ? 16.373 -4.336 -14.533 1.00 98.44 93 LYS A O 1
ATOM 757 N N . MET A 1 94 ? 15.929 -3.609 -16.609 1.00 97.62 94 MET A N 1
ATOM 758 C CA . MET A 1 94 ? 14.538 -3.240 -16.320 1.00 97.62 94 MET A CA 1
ATOM 759 C C . MET A 1 94 ? 13.699 -4.428 -15.835 1.00 97.62 94 MET A C 1
ATOM 761 O O . MET A 1 94 ? 12.922 -4.274 -14.895 1.00 97.62 94 MET A O 1
ATOM 765 N N . GLU A 1 95 ? 13.843 -5.613 -16.437 1.00 98.06 95 GLU A N 1
ATOM 766 C CA . GLU A 1 95 ? 13.076 -6.790 -16.005 1.00 98.06 95 GLU A CA 1
ATOM 767 C C . GLU A 1 95 ? 13.533 -7.297 -14.629 1.00 98.06 95 GLU A C 1
ATOM 769 O O . GLU A 1 95 ? 12.710 -7.712 -13.807 1.00 98.06 95 GLU A O 1
ATOM 774 N N . LYS A 1 96 ? 14.839 -7.207 -14.345 1.00 97.88 96 LYS A N 1
ATOM 775 C CA . LYS A 1 96 ? 15.390 -7.517 -13.025 1.00 97.88 96 LYS A CA 1
ATOM 776 C C . LYS A 1 96 ? 14.841 -6.564 -11.961 1.00 97.88 96 LYS A C 1
ATOM 778 O O . LYS A 1 96 ? 14.271 -7.035 -10.979 1.00 97.88 96 LYS A O 1
ATOM 783 N N . ASP A 1 97 ? 14.937 -5.256 -12.187 1.00 98.44 97 ASP A N 1
ATOM 784 C CA . ASP A 1 97 ? 14.451 -4.235 -11.251 1.00 98.44 97 ASP A CA 1
ATOM 785 C C . ASP A 1 97 ? 12.945 -4.385 -11.007 1.00 98.44 97 ASP A C 1
ATOM 787 O O . ASP A 1 97 ? 12.474 -4.331 -9.873 1.00 98.44 97 ASP A O 1
ATOM 791 N N . LYS A 1 98 ? 12.171 -4.654 -12.065 1.00 98.31 98 LYS A N 1
ATOM 792 C CA . LYS A 1 98 ? 10.736 -4.935 -11.963 1.00 98.31 98 LYS A CA 1
ATOM 793 C C . LYS A 1 98 ? 10.454 -6.157 -11.088 1.00 98.31 98 LYS A C 1
ATOM 795 O O . LYS A 1 98 ? 9.559 -6.102 -10.248 1.00 98.31 98 LYS A O 1
ATOM 800 N N . THR A 1 99 ? 11.207 -7.242 -11.263 1.00 98.25 99 THR A N 1
ATOM 801 C CA . THR A 1 99 ? 11.058 -8.461 -10.454 1.00 98.25 99 THR A CA 1
ATOM 802 C C . THR A 1 99 ? 11.386 -8.195 -8.984 1.00 98.25 99 THR A C 1
ATOM 804 O O . THR A 1 99 ? 10.627 -8.600 -8.103 1.00 98.25 99 THR A O 1
ATOM 807 N N . GLU A 1 100 ? 12.474 -7.471 -8.709 1.00 98.12 100 GLU A N 1
ATOM 808 C CA . GLU A 1 100 ? 12.871 -7.095 -7.347 1.00 98.12 100 GLU A CA 1
ATOM 809 C C . GLU A 1 100 ? 11.817 -6.205 -6.675 1.00 98.12 100 GLU A C 1
ATOM 811 O O . GLU A 1 100 ? 11.402 -6.488 -5.550 1.00 98.12 100 GLU A O 1
ATOM 816 N N . LEU A 1 101 ? 11.312 -5.186 -7.379 1.00 98.38 101 LEU A N 1
ATOM 817 C CA . LEU A 1 101 ? 10.261 -4.298 -6.876 1.00 98.38 101 LEU A CA 1
ATOM 818 C C . LEU A 1 101 ? 8.962 -5.052 -6.574 1.00 98.38 101 LEU A C 1
ATOM 820 O O . LEU A 1 101 ? 8.367 -4.848 -5.515 1.00 98.38 101 LEU A O 1
ATOM 824 N N . VAL A 1 102 ? 8.532 -5.954 -7.461 1.00 98.44 102 VAL A N 1
ATOM 825 C CA . VAL A 1 102 ? 7.353 -6.804 -7.221 1.00 98.44 102 VAL A CA 1
ATOM 826 C C . VAL A 1 102 ? 7.564 -7.696 -5.995 1.00 98.44 102 VAL A C 1
ATOM 828 O O . VAL A 1 102 ? 6.652 -7.831 -5.175 1.00 98.44 102 VAL A O 1
ATOM 831 N N . GLY A 1 103 ? 8.764 -8.257 -5.820 1.00 98.56 103 GLY A N 1
ATOM 832 C CA . GLY A 1 103 ? 9.123 -9.036 -4.635 1.00 98.56 103 GLY A CA 1
ATOM 833 C C . GLY A 1 103 ? 9.051 -8.214 -3.345 1.00 98.56 103 GLY A C 1
ATOM 834 O O . GLY A 1 103 ? 8.426 -8.643 -2.376 1.00 98.56 103 GLY A O 1
ATOM 835 N N . MET A 1 104 ? 9.615 -7.002 -3.340 1.00 98.38 104 MET A N 1
ATOM 836 C CA . MET A 1 104 ? 9.551 -6.090 -2.191 1.00 98.38 104 MET A CA 1
ATOM 837 C C . MET A 1 104 ? 8.108 -5.719 -1.834 1.00 98.38 104 MET A C 1
ATOM 839 O O . MET A 1 104 ? 7.730 -5.799 -0.667 1.00 98.38 104 MET A O 1
ATOM 843 N N . ILE A 1 105 ? 7.289 -5.365 -2.831 1.00 98.19 105 ILE A N 1
ATOM 844 C CA . ILE A 1 105 ? 5.872 -5.028 -2.630 1.00 98.19 105 ILE A CA 1
ATOM 845 C C . ILE A 1 105 ? 5.112 -6.222 -2.047 1.00 98.19 105 ILE A C 1
ATOM 847 O O . ILE A 1 105 ? 4.343 -6.054 -1.102 1.00 98.19 105 ILE A O 1
ATOM 851 N N . THR A 1 106 ? 5.351 -7.425 -2.573 1.00 98.25 106 THR A N 1
ATOM 852 C CA . THR A 1 106 ? 4.704 -8.652 -2.089 1.00 98.25 106 THR A CA 1
ATOM 853 C C . THR A 1 106 ? 5.069 -8.922 -0.631 1.00 98.25 106 THR A C 1
ATOM 855 O O . THR A 1 106 ? 4.179 -9.136 0.187 1.00 98.25 106 THR A O 1
ATOM 858 N N . ASN A 1 107 ? 6.353 -8.823 -0.278 1.00 98.19 107 ASN A N 1
ATOM 859 C CA . ASN A 1 107 ? 6.817 -9.030 1.094 1.00 98.19 107 ASN A CA 1
ATOM 860 C C . ASN A 1 107 ? 6.201 -8.020 2.070 1.00 98.19 107 ASN A C 1
ATOM 862 O O . ASN A 1 107 ? 5.690 -8.415 3.117 1.00 98.19 107 ASN A O 1
ATOM 866 N N . VAL A 1 108 ? 6.201 -6.729 1.713 1.00 98.50 108 VAL A N 1
ATOM 867 C CA . VAL A 1 108 ? 5.572 -5.676 2.527 1.00 98.50 108 VAL A CA 1
ATOM 868 C C . VAL A 1 108 ? 4.079 -5.942 2.692 1.00 98.50 108 VAL A C 1
ATOM 870 O O . VAL A 1 108 ? 3.552 -5.811 3.796 1.00 98.50 108 VAL A O 1
ATOM 873 N N . HIS A 1 109 ? 3.391 -6.347 1.621 1.00 98.31 109 HIS A N 1
ATOM 874 C CA . HIS A 1 109 ? 1.976 -6.683 1.698 1.00 98.31 109 HIS A CA 1
ATOM 875 C C . HIS A 1 109 ? 1.731 -7.853 2.657 1.00 98.31 109 HIS A C 1
ATOM 877 O O . HIS A 1 109 ? 0.875 -7.733 3.532 1.00 98.31 109 HIS A O 1
ATOM 883 N N . THR A 1 110 ? 2.486 -8.948 2.537 1.00 98.06 110 THR A N 1
ATOM 884 C CA . THR A 1 110 ? 2.359 -10.113 3.422 1.00 98.06 110 THR A CA 1
ATOM 885 C C . THR A 1 110 ? 2.625 -9.749 4.883 1.00 98.06 110 THR A C 1
ATOM 887 O O . THR A 1 110 ? 1.853 -10.141 5.756 1.00 98.06 110 THR A O 1
ATOM 890 N N . GLU A 1 111 ? 3.668 -8.963 5.162 1.00 98.25 111 GLU A N 1
ATOM 891 C CA . GLU A 1 111 ? 3.992 -8.529 6.525 1.00 98.25 111 GLU A CA 1
ATOM 892 C C . GLU A 1 111 ? 2.881 -7.655 7.126 1.00 98.25 111 GLU A C 1
ATOM 894 O O . GLU A 1 111 ? 2.485 -7.853 8.277 1.00 98.25 111 GLU A O 1
ATOM 899 N N . LEU A 1 112 ? 2.355 -6.699 6.354 1.00 98.31 112 LEU A N 1
ATOM 900 C CA . LEU A 1 112 ? 1.259 -5.843 6.803 1.00 98.31 112 LEU A CA 1
ATOM 901 C C . LEU A 1 112 ? -0.015 -6.646 7.060 1.00 98.31 112 LEU A C 1
ATOM 903 O O . LEU A 1 112 ? -0.637 -6.452 8.102 1.00 98.31 112 LEU A O 1
ATOM 907 N N . THR A 1 113 ? -0.373 -7.568 6.164 1.00 98.12 113 THR A N 1
ATOM 908 C CA . THR A 1 113 ? -1.525 -8.459 6.354 1.00 98.12 113 THR A CA 1
ATOM 909 C C . THR A 1 113 ? -1.388 -9.258 7.650 1.00 98.12 113 THR A C 1
ATOM 911 O O . THR A 1 113 ? -2.293 -9.213 8.479 1.00 98.12 113 THR A O 1
ATOM 914 N N . GLY A 1 114 ? -0.227 -9.877 7.898 1.00 98.44 114 GLY A N 1
ATOM 915 C CA . GLY A 1 114 ? 0.010 -10.626 9.137 1.00 98.44 114 GLY A CA 1
ATOM 916 C C . GLY A 1 114 ? -0.058 -9.756 10.401 1.00 98.44 114 GLY A C 1
ATOM 917 O O . GLY A 1 114 ? -0.608 -10.171 11.422 1.00 98.44 114 GLY A O 1
ATOM 918 N N . LYS A 1 115 ? 0.438 -8.510 10.348 1.00 98.44 115 LYS A N 1
ATOM 919 C CA . LYS A 1 115 ? 0.293 -7.554 11.462 1.00 98.44 115 LYS A CA 1
ATOM 920 C C . LYS A 1 115 ? -1.170 -7.188 11.721 1.00 98.44 115 LYS A C 1
ATOM 922 O O . LYS A 1 115 ? -1.561 -7.086 12.883 1.00 98.44 115 LYS A O 1
ATOM 927 N N . PHE A 1 116 ? -1.972 -6.994 10.674 1.00 98.19 116 PHE A N 1
ATOM 928 C CA . PHE A 1 116 ? -3.401 -6.709 10.814 1.00 98.19 116 PHE A CA 1
ATOM 929 C C . PHE A 1 116 ? -4.171 -7.892 11.399 1.00 98.19 116 PHE A C 1
ATOM 931 O O . PHE A 1 116 ? -4.971 -7.684 12.308 1.00 98.19 116 PHE A O 1
ATOM 938 N N . GLU A 1 117 ? -3.898 -9.114 10.940 1.00 98.31 117 GLU A N 1
ATOM 939 C CA . GLU A 1 117 ? -4.500 -10.336 11.486 1.00 98.31 117 GLU A CA 1
ATOM 940 C C . GLU A 1 117 ? -4.188 -10.484 12.981 1.00 98.31 117 GLU A C 1
ATOM 942 O O . GLU A 1 117 ? -5.101 -10.629 13.793 1.00 98.31 117 GLU A O 1
ATOM 947 N N . SER A 1 118 ? -2.922 -10.315 13.376 1.00 97.81 118 SER A N 1
ATOM 948 C CA . SER A 1 118 ? -2.517 -10.384 14.786 1.00 97.81 118 SER A CA 1
ATOM 949 C C . SER A 1 118 ? -3.175 -9.302 15.654 1.00 97.81 118 SER A C 1
ATOM 951 O O . SER A 1 118 ? -3.602 -9.572 16.780 1.00 97.81 118 SER A O 1
ATOM 953 N N . LEU A 1 119 ? -3.290 -8.070 15.143 1.00 98.31 119 LEU A N 1
ATOM 954 C CA . LEU A 1 119 ? -4.002 -6.996 15.841 1.00 98.31 119 LEU A CA 1
ATOM 955 C C . LEU A 1 119 ? -5.495 -7.304 15.985 1.00 98.31 119 LEU A C 1
ATOM 957 O O . LEU A 1 119 ? -6.071 -7.034 17.043 1.00 98.31 119 LEU A O 1
ATOM 961 N N . TYR A 1 120 ? -6.112 -7.870 14.950 1.00 98.00 120 TYR A N 1
ATOM 962 C CA . TYR A 1 120 ? -7.518 -8.250 14.964 1.00 98.00 120 TYR A CA 1
ATOM 963 C C . TYR A 1 120 ? -7.786 -9.350 15.999 1.00 98.00 120 TYR A C 1
ATOM 965 O O . TYR A 1 120 ? -8.653 -9.183 16.855 1.00 98.00 120 TYR A O 1
ATOM 973 N N . GLU A 1 121 ? -6.977 -10.413 16.009 1.00 98.19 121 GLU A N 1
ATOM 974 C CA . GLU A 1 121 ? -7.064 -11.489 17.004 1.00 98.19 121 GLU A CA 1
ATOM 975 C C . GLU A 1 121 ? -6.909 -10.969 18.435 1.00 98.19 121 GLU A C 1
ATOM 977 O O . GLU A 1 121 ? -7.694 -11.314 19.322 1.00 98.19 121 GLU A O 1
ATOM 982 N N . LYS A 1 122 ? -5.917 -10.099 18.668 1.00 98.25 122 LYS A N 1
ATOM 983 C CA . LYS A 1 122 ? -5.719 -9.471 19.977 1.00 98.25 122 LYS A CA 1
ATOM 984 C C . LYS A 1 122 ? -6.937 -8.645 20.392 1.00 98.25 122 LYS A C 1
ATOM 986 O O . LYS A 1 122 ? -7.378 -8.750 21.531 1.00 98.25 122 LYS A O 1
ATOM 991 N N . THR A 1 123 ? -7.501 -7.869 19.469 1.00 97.75 123 THR A N 1
ATOM 992 C CA . THR A 1 123 ? -8.686 -7.040 19.730 1.00 97.75 123 THR A CA 1
ATOM 993 C C . THR A 1 123 ? -9.900 -7.889 20.105 1.00 97.75 123 THR A C 1
ATOM 995 O O . THR A 1 123 ? -10.588 -7.577 21.077 1.00 97.75 123 THR A O 1
ATOM 998 N N . GLU A 1 124 ? -10.153 -8.984 19.384 1.00 98.19 124 GLU A N 1
ATOM 999 C CA . GLU A 1 124 ? -11.261 -9.891 19.701 1.00 98.19 124 GLU A CA 1
ATOM 1000 C C . GLU A 1 124 ? -11.057 -10.597 21.049 1.00 98.19 124 GLU A C 1
ATOM 1002 O O . GLU A 1 124 ? -12.002 -10.726 21.832 1.00 98.19 124 GLU A O 1
ATOM 1007 N N . LYS A 1 125 ? -9.816 -10.976 21.383 1.00 97.94 125 LYS A N 1
ATOM 1008 C CA . LYS A 1 125 ? -9.488 -11.543 22.696 1.00 97.94 125 LYS A CA 1
ATOM 1009 C C . LYS A 1 125 ? -9.723 -10.544 23.832 1.00 97.94 125 LYS A C 1
ATOM 1011 O O . LYS A 1 125 ? -10.373 -10.893 24.817 1.00 97.94 125 LYS A O 1
ATOM 1016 N N . ASP A 1 126 ? -9.235 -9.314 23.687 1.00 98.44 126 ASP A N 1
ATOM 1017 C CA . ASP A 1 126 ? -9.400 -8.257 24.692 1.00 98.44 126 ASP A CA 1
ATOM 1018 C C . ASP A 1 126 ? -10.892 -7.934 24.900 1.00 98.44 126 ASP A C 1
ATOM 1020 O O . ASP A 1 126 ? -11.358 -7.783 26.032 1.00 98.44 126 ASP A O 1
ATOM 1024 N N . LYS A 1 127 ? -11.677 -7.905 23.816 1.00 98.38 127 LYS A N 1
ATOM 1025 C CA . LYS A 1 127 ? -13.135 -7.727 23.861 1.00 98.38 127 LYS A CA 1
ATOM 1026 C C . LYS A 1 127 ? -13.834 -8.864 24.610 1.00 98.38 127 LYS A C 1
ATOM 1028 O O . LYS A 1 127 ? -14.696 -8.590 25.445 1.00 98.38 127 LYS A O 1
ATOM 1033 N N . ALA A 1 128 ? -13.464 -10.117 24.344 1.00 98.00 128 ALA A N 1
ATOM 1034 C CA . ALA A 1 128 ? -14.017 -11.276 25.042 1.00 98.00 128 ALA A CA 1
ATOM 1035 C C . ALA A 1 128 ? -13.672 -11.260 26.542 1.00 98.00 128 ALA A C 1
ATOM 1037 O O . ALA A 1 128 ? -14.539 -11.509 27.381 1.00 98.00 128 ALA A O 1
ATOM 1038 N N . GLU A 1 129 ? -12.434 -10.906 26.899 1.00 98.19 129 GLU A N 1
ATOM 1039 C CA . GLU A 1 129 ? -12.015 -10.777 28.298 1.00 98.19 129 GLU A CA 1
ATOM 1040 C C . GLU A 1 129 ? -12.792 -9.667 29.024 1.00 98.19 129 GLU A C 1
ATOM 1042 O O . GLU A 1 129 ? -13.247 -9.858 30.155 1.00 98.19 129 GLU A O 1
ATOM 1047 N N . LEU A 1 130 ? -12.978 -8.513 28.376 1.00 98.31 130 LEU A N 1
ATOM 1048 C CA . LEU A 1 130 ? -13.762 -7.410 28.930 1.00 98.31 130 LEU A CA 1
ATOM 1049 C C . LEU A 1 130 ? -15.228 -7.796 29.135 1.00 98.31 130 LEU A C 1
ATOM 1051 O O . LEU A 1 130 ? -15.772 -7.510 30.201 1.00 98.31 130 LEU A O 1
ATOM 1055 N N . LEU A 1 131 ? -15.849 -8.474 28.165 1.00 98.12 131 LEU A N 1
ATOM 1056 C CA . LEU A 1 131 ? -17.212 -8.995 28.304 1.00 98.12 131 LEU A CA 1
ATOM 1057 C C . LEU A 1 131 ? -17.327 -9.934 29.511 1.00 98.12 131 LEU A C 1
ATOM 1059 O O . LEU A 1 131 ? -18.201 -9.731 30.352 1.00 98.12 131 LEU A O 1
ATOM 1063 N N . GLY A 1 132 ? -16.388 -10.872 29.668 1.00 98.44 132 GLY A N 1
ATOM 1064 C CA . GLY A 1 132 ? -16.364 -11.773 30.823 1.00 98.44 132 GLY A CA 1
ATOM 1065 C C . GLY A 1 132 ? -16.220 -11.038 32.163 1.00 98.44 132 GLY A C 1
ATOM 1066 O O . GLY A 1 132 ? -16.899 -11.372 33.136 1.00 98.44 132 GLY A O 1
ATOM 1067 N N . LYS A 1 133 ? -15.387 -9.988 32.230 1.00 98.44 133 LYS A N 1
ATOM 1068 C CA . LYS A 1 133 ? -15.266 -9.141 33.434 1.00 98.44 133 LYS A CA 1
ATOM 1069 C C . LYS A 1 133 ? -16.560 -8.384 33.738 1.00 98.44 133 LYS A C 1
ATOM 1071 O O . LYS A 1 133 ? -16.938 -8.291 34.906 1.00 98.44 133 LYS A O 1
ATOM 1076 N N . PHE A 1 134 ? -17.236 -7.860 32.717 1.00 98.12 134 PHE A N 1
ATOM 1077 C CA . PHE A 1 134 ? -18.524 -7.181 32.877 1.00 98.12 134 PHE A CA 1
ATOM 1078 C C . PHE A 1 134 ? -19.611 -8.130 33.382 1.00 98.12 134 PHE A C 1
ATOM 1080 O O . PHE A 1 134 ? -20.312 -7.783 34.331 1.00 98.12 134 PHE A O 1
ATOM 1087 N N . GLU A 1 135 ? -19.717 -9.331 32.814 1.00 98.06 135 GLU A N 1
ATOM 1088 C CA . GLU A 1 135 ? -20.663 -10.352 33.277 1.00 98.06 135 GLU A CA 1
ATOM 1089 C C . GLU A 1 135 ? -20.403 -10.737 34.737 1.00 98.06 135 GLU A C 1
ATOM 1091 O O . GLU A 1 135 ? -21.331 -10.754 35.547 1.00 98.06 135 GLU A O 1
ATOM 1096 N N . ALA A 1 136 ? -19.142 -10.967 35.113 1.00 98.00 136 ALA A N 1
ATOM 1097 C CA . ALA A 1 136 ? -18.776 -11.292 36.490 1.00 98.00 136 ALA A CA 1
ATOM 1098 C C . ALA A 1 136 ? -19.125 -10.162 37.477 1.00 98.00 136 ALA A C 1
ATOM 1100 O O . ALA A 1 136 ? -19.643 -10.426 38.566 1.00 98.00 136 ALA A O 1
ATOM 1101 N N . LEU A 1 137 ? -18.869 -8.903 37.102 1.00 98.31 137 LEU A N 1
ATOM 1102 C CA . LEU A 1 137 ? -19.249 -7.742 37.911 1.00 98.31 137 LEU A CA 1
ATOM 1103 C C . LEU A 1 137 ? -20.765 -7.621 38.045 1.00 98.31 137 LEU A C 1
ATOM 1105 O O . LEU A 1 137 ? -21.250 -7.424 39.156 1.00 98.31 137 LEU A O 1
ATOM 1109 N N . TYR A 1 138 ? -21.507 -7.795 36.952 1.00 97.94 138 TYR A N 1
ATOM 1110 C CA . TYR A 1 138 ? -22.966 -7.747 36.961 1.00 97.94 138 TYR A CA 1
ATOM 1111 C C . TYR A 1 138 ? -23.561 -8.801 37.905 1.00 97.94 138 TYR A C 1
ATOM 1113 O O . TYR A 1 138 ? -24.372 -8.471 38.768 1.00 97.94 138 TYR A O 1
ATOM 1121 N N . GLN A 1 139 ? -23.088 -10.049 37.817 1.00 97.94 139 GLN A N 1
ATOM 1122 C CA . GLN A 1 139 ? -23.516 -11.131 38.710 1.00 97.94 139 GLN A CA 1
ATOM 1123 C C . GLN A 1 139 ? -23.201 -10.832 40.178 1.00 97.94 139 GLN A C 1
ATOM 1125 O O . GLN A 1 139 ? -24.026 -11.078 41.060 1.00 97.94 139 GLN A O 1
ATOM 1130 N N . LYS A 1 140 ? -22.018 -10.270 40.457 1.00 98.19 140 LYS A N 1
ATOM 1131 C CA . LYS A 1 140 ? -21.652 -9.855 41.813 1.00 98.19 140 LYS A CA 1
ATOM 1132 C C . LYS A 1 140 ? -22.581 -8.754 42.329 1.00 98.19 140 LYS A C 1
ATOM 1134 O O . LYS A 1 140 ? -23.064 -8.860 43.449 1.00 98.19 140 LYS A O 1
ATOM 1139 N N . THR A 1 141 ? -22.872 -7.741 41.515 1.00 97.81 141 THR A N 1
ATOM 1140 C CA . THR A 1 141 ? -23.793 -6.656 41.878 1.00 97.81 141 THR A CA 1
ATOM 1141 C C . THR A 1 141 ? -25.204 -7.168 42.158 1.00 97.81 141 THR A C 1
ATOM 1143 O O . THR A 1 141 ? -25.796 -6.767 43.159 1.00 97.81 141 THR A O 1
ATOM 1146 N N . GLU A 1 142 ? -25.736 -8.074 41.335 1.00 98.00 142 GLU A N 1
ATOM 1147 C CA . GLU A 1 142 ? -27.056 -8.672 41.575 1.00 98.00 142 GLU A CA 1
ATOM 1148 C C . GLU A 1 142 ? -27.081 -9.503 42.865 1.00 98.00 142 GLU A C 1
ATOM 1150 O O . GLU A 1 142 ? -28.021 -9.393 43.655 1.00 98.00 142 GLU A O 1
ATOM 1155 N N . LYS A 1 143 ? -26.016 -10.266 43.146 1.00 97.56 143 LYS A N 1
ATOM 1156 C CA . LYS A 1 143 ? -25.885 -11.009 44.406 1.00 97.56 143 LYS A CA 1
ATOM 1157 C C . LYS A 1 143 ? -25.827 -10.081 45.621 1.00 97.56 143 LYS A C 1
ATOM 1159 O O . LYS A 1 143 ? -26.564 -10.299 46.581 1.00 97.56 143 LYS A O 1
ATOM 1164 N N . ASP A 1 144 ? -24.984 -9.051 45.577 1.00 98.38 144 ASP A N 1
ATOM 1165 C CA . ASP A 1 144 ? -24.827 -8.088 46.672 1.00 98.38 144 ASP A CA 1
ATOM 1166 C C . ASP A 1 144 ? -26.151 -7.344 46.930 1.00 98.38 144 ASP A C 1
ATOM 1168 O O . ASP A 1 144 ? -26.559 -7.157 48.078 1.00 98.38 144 ASP A O 1
ATOM 1172 N N . LYS A 1 145 ? -26.878 -6.981 45.866 1.00 98.19 145 LYS A N 1
ATOM 1173 C CA . LYS A 1 145 ? -28.211 -6.369 45.946 1.00 98.19 145 LYS A CA 1
ATOM 1174 C C . LYS A 1 145 ? -29.234 -7.302 46.598 1.00 98.19 145 LYS A C 1
ATOM 1176 O O . LYS A 1 145 ? -29.977 -6.857 47.473 1.00 98.19 145 LYS A O 1
ATOM 1181 N N . ALA A 1 146 ? -29.262 -8.577 46.209 1.00 97.56 146 ALA A N 1
ATOM 1182 C CA . ALA A 1 146 ? -30.150 -9.571 46.810 1.00 97.56 146 ALA A CA 1
ATOM 1183 C C . ALA A 1 146 ? -29.838 -9.785 48.303 1.00 97.56 146 ALA A C 1
ATOM 1185 O O . ALA A 1 146 ? -30.751 -9.806 49.129 1.00 97.56 146 ALA A O 1
ATOM 1186 N N . GLU A 1 147 ? -28.556 -9.874 48.669 1.00 97.81 147 GLU A N 1
ATOM 1187 C CA . GLU A 1 147 ? -28.129 -10.013 50.066 1.00 97.81 147 GLU A CA 1
ATOM 1188 C C . GLU A 1 147 ? -28.519 -8.789 50.908 1.00 97.81 147 GLU A C 1
ATOM 1190 O O . GLU A 1 147 ? -29.027 -8.935 52.023 1.00 97.81 147 GLU A O 1
ATOM 1195 N N . LEU A 1 148 ? -28.320 -7.577 50.378 1.00 98.25 148 LEU A N 1
ATOM 1196 C CA . LEU A 1 148 ? -28.732 -6.342 51.045 1.00 98.25 148 LEU A CA 1
ATOM 1197 C C . LEU A 1 148 ? -30.252 -6.269 51.223 1.00 98.25 148 LEU A C 1
ATOM 1199 O O . LEU A 1 148 ? -30.701 -5.928 52.316 1.00 98.25 148 LEU A O 1
ATOM 1203 N N . SER A 1 149 ? -31.034 -6.636 50.201 1.00 97.31 149 SER A N 1
AT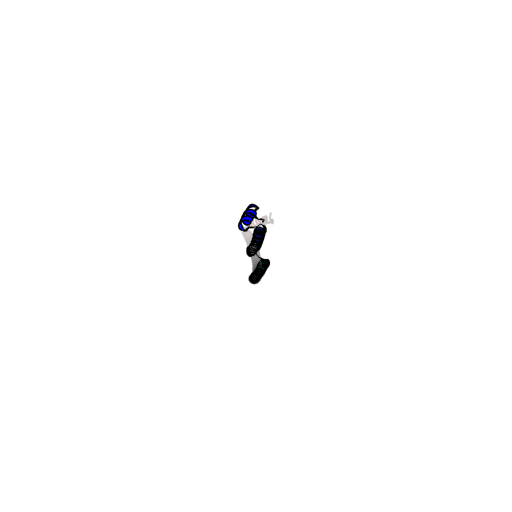OM 1204 C CA . SER A 1 149 ? -32.499 -6.703 50.304 1.00 97.31 149 SER A CA 1
ATOM 1205 C C . SER A 1 149 ? -32.929 -7.653 51.421 1.00 97.31 149 SER A C 1
ATOM 1207 O O . SER A 1 149 ? -33.702 -7.265 52.294 1.00 97.31 149 SER A O 1
ATOM 1209 N N . GLY A 1 150 ? -32.345 -8.855 51.473 1.00 98.12 150 GLY A N 1
ATOM 1210 C CA . GLY A 1 150 ? -32.636 -9.828 52.528 1.00 98.12 150 GLY A CA 1
ATOM 1211 C C . GLY A 1 150 ? -32.273 -9.328 53.933 1.00 98.12 150 GLY A C 1
ATOM 1212 O O . GLY A 1 150 ? -33.036 -9.524 54.879 1.00 98.12 150 GLY A O 1
ATOM 1213 N N . LYS A 1 151 ? -31.139 -8.627 54.094 1.00 98.38 151 LYS A N 1
ATOM 1214 C CA . LYS A 1 151 ? -30.763 -8.004 55.380 1.00 98.38 151 LYS A CA 1
ATOM 1215 C C . LYS A 1 151 ? -31.742 -6.908 55.798 1.00 98.38 151 LYS A C 1
ATOM 1217 O O . LYS A 1 151 ? -32.074 -6.818 56.978 1.00 98.38 151 LYS A O 1
ATOM 1222 N N . ILE A 1 152 ? -32.199 -6.089 54.851 1.00 98.25 152 ILE A N 1
ATOM 1223 C CA . ILE A 1 152 ? -33.187 -5.034 55.097 1.00 98.25 152 ILE A CA 1
ATOM 1224 C C . ILE A 1 152 ? -34.517 -5.652 55.544 1.00 98.25 152 ILE A C 1
ATOM 1226 O O . ILE A 1 152 ? -35.049 -5.249 56.576 1.00 98.25 152 ILE A O 1
ATOM 1230 N N . GLU A 1 153 ? -35.019 -6.665 54.836 1.00 97.94 153 GLU A N 1
ATOM 1231 C CA . GLU A 1 153 ? -36.249 -7.382 55.202 1.00 97.94 153 GLU A CA 1
ATOM 1232 C C . GLU A 1 153 ? -36.158 -8.011 56.599 1.00 97.94 153 GLU A C 1
ATOM 1234 O O . GLU A 1 153 ? -37.068 -7.855 57.415 1.00 97.94 153 GLU A O 1
ATOM 1239 N N . ALA A 1 154 ? -35.032 -8.659 56.918 1.00 97.62 154 ALA A N 1
ATOM 1240 C CA . ALA A 1 154 ? -34.802 -9.244 58.237 1.00 97.62 154 ALA A CA 1
ATOM 1241 C C . ALA A 1 154 ? -34.781 -8.187 59.357 1.00 97.62 154 ALA A C 1
ATOM 1243 O O . ALA A 1 154 ? -35.328 -8.420 60.439 1.00 97.62 154 ALA A O 1
ATOM 1244 N N . LEU A 1 155 ? -34.175 -7.018 59.109 1.00 98.12 155 LEU A N 1
ATOM 1245 C CA . LEU A 1 155 ? -34.192 -5.899 60.052 1.00 98.12 155 LEU A CA 1
ATOM 1246 C C . LEU A 1 155 ? -35.608 -5.356 60.255 1.00 98.12 155 LEU A C 1
ATOM 1248 O O . LEU A 1 155 ? -36.016 -5.197 61.403 1.00 98.12 155 LEU A O 1
ATOM 1252 N N . TYR A 1 156 ? -36.372 -5.142 59.179 1.00 97.25 156 TYR A N 1
ATOM 1253 C CA . TYR A 1 156 ? -37.771 -4.714 59.271 1.00 97.25 156 TYR A CA 1
ATOM 1254 C C . TYR A 1 156 ? -38.615 -5.695 60.091 1.00 97.25 156 TYR A C 1
ATOM 1256 O O . TYR A 1 156 ? -39.328 -5.273 61.000 1.00 97.25 156 TYR A O 1
ATOM 1264 N N . ALA A 1 157 ? -38.491 -7.000 59.833 1.00 97.12 157 ALA A N 1
ATOM 1265 C CA . ALA A 1 157 ? -39.209 -8.028 60.584 1.00 97.12 157 ALA A CA 1
ATOM 1266 C C . ALA A 1 157 ? -38.851 -8.011 62.080 1.00 97.12 157 ALA A C 1
ATOM 1268 O O . ALA A 1 157 ? -39.733 -8.125 62.935 1.00 97.12 157 ALA A O 1
ATOM 1269 N N . LYS A 1 158 ? -37.565 -7.828 62.410 1.00 97.56 158 LYS A N 1
ATOM 1270 C CA . LYS A 1 158 ? -37.117 -7.698 63.800 1.00 97.56 158 LYS A CA 1
ATOM 1271 C C . LYS A 1 158 ? -37.686 -6.441 64.460 1.00 97.56 158 LYS A C 1
ATOM 1273 O O . LYS A 1 158 ? -38.188 -6.530 65.572 1.00 97.56 158 LYS A O 1
ATOM 1278 N N . THR A 1 159 ? -37.660 -5.297 63.776 1.00 96.94 159 THR A N 1
ATOM 1279 C CA . THR A 1 159 ? -38.226 -4.042 64.290 1.00 96.94 159 THR A CA 1
ATOM 1280 C C . THR A 1 159 ? -39.729 -4.148 64.546 1.00 96.94 159 THR A C 1
ATOM 1282 O O . THR A 1 159 ? -40.191 -3.692 65.589 1.00 96.94 159 THR A O 1
ATOM 1285 N N . GLU A 1 160 ? -40.494 -4.774 63.648 1.00 96.88 160 GLU A N 1
ATOM 1286 C CA . GLU A 1 160 ? -41.931 -4.995 63.858 1.00 96.88 160 GLU A CA 1
ATOM 1287 C C . GLU A 1 160 ? -42.201 -5.923 65.048 1.00 96.88 160 GLU A C 1
ATOM 1289 O O . GLU A 1 160 ? -43.082 -5.643 65.863 1.00 96.88 160 GLU A O 1
ATOM 1294 N N . LYS A 1 161 ? -41.395 -6.980 65.214 1.00 96.88 161 LYS A N 1
ATOM 1295 C CA . LYS A 1 161 ? -41.485 -7.866 66.380 1.00 96.88 161 LYS A CA 1
ATOM 1296 C C . LYS A 1 161 ? -41.171 -7.129 67.685 1.00 96.88 161 LYS A C 1
ATOM 1298 O O . LYS A 1 161 ? -41.965 -7.193 68.620 1.00 96.88 161 LYS A O 1
ATOM 1303 N N . ASP A 1 162 ? -40.058 -6.399 67.735 1.00 97.81 162 ASP A N 1
ATOM 1304 C CA . ASP A 1 162 ? -39.642 -5.640 68.919 1.00 97.81 162 ASP A CA 1
ATOM 1305 C C . ASP A 1 162 ? -40.704 -4.587 69.295 1.00 97.81 162 ASP A C 1
ATOM 1307 O O . ASP A 1 162 ? -41.020 -4.402 70.471 1.00 97.81 162 ASP A O 1
ATOM 1311 N N . LYS A 1 163 ? -41.314 -3.930 68.299 1.00 97.50 163 LYS A N 1
ATOM 1312 C CA . LYS A 1 163 ? -42.414 -2.972 68.491 1.00 97.50 163 LYS A CA 1
ATOM 1313 C C . LYS A 1 163 ? -43.674 -3.640 69.047 1.00 97.50 163 LYS A C 1
ATOM 1315 O O . LYS A 1 163 ? -44.308 -3.075 69.939 1.00 97.50 163 LYS A O 1
ATOM 1320 N N . ALA A 1 164 ? -44.030 -4.828 68.555 1.00 96.62 164 ALA A N 1
ATOM 1321 C CA . ALA A 1 164 ? -45.157 -5.600 69.074 1.00 96.62 164 ALA A CA 1
ATOM 1322 C C . ALA A 1 164 ? -44.931 -6.020 70.537 1.00 96.62 164 ALA A C 1
ATOM 132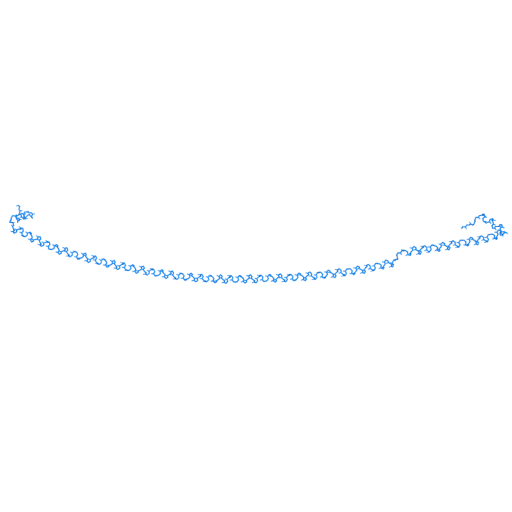4 O O . ALA A 1 164 ? -45.796 -5.774 71.378 1.00 96.62 164 ALA A O 1
ATOM 1325 N N . GLU A 1 165 ? -43.750 -6.558 70.860 1.00 97.12 165 GLU A N 1
ATOM 1326 C CA . GLU A 1 165 ? -43.377 -6.927 72.234 1.00 97.12 165 GLU A CA 1
ATOM 1327 C C . GLU A 1 165 ? -43.380 -5.715 73.181 1.00 97.12 165 GLU A C 1
ATOM 1329 O O . GLU A 1 165 ? -43.800 -5.813 74.337 1.00 97.12 165 GLU A O 1
ATOM 1334 N N . LEU A 1 166 ? -42.914 -4.550 72.712 1.00 97.62 166 LEU A N 1
ATOM 1335 C CA . LEU A 1 166 ? -42.928 -3.320 73.504 1.00 97.62 166 LEU A CA 1
ATOM 1336 C C . LEU A 1 166 ? -44.361 -2.849 73.786 1.00 97.62 166 LEU A C 1
ATOM 1338 O O . LEU A 1 166 ? -44.672 -2.494 74.923 1.00 97.62 166 LEU A O 1
ATOM 1342 N N . ASN A 1 167 ? -45.236 -2.878 72.777 1.00 96.81 167 ASN A N 1
ATOM 1343 C CA . ASN A 1 167 ? -46.648 -2.527 72.932 1.00 96.81 167 ASN A CA 1
ATOM 1344 C C . ASN A 1 167 ? -47.356 -3.453 73.930 1.00 96.81 167 ASN A C 1
ATOM 1346 O O . ASN A 1 167 ? -48.090 -2.970 74.790 1.00 96.81 167 ASN A O 1
ATOM 1350 N N . GLU A 1 168 ? -47.095 -4.761 73.869 1.00 97.44 168 GLU A N 1
ATOM 1351 C CA . GLU A 1 168 ? -47.643 -5.729 74.824 1.00 97.44 168 GLU A CA 1
ATOM 1352 C C . GLU A 1 168 ? -47.192 -5.424 76.262 1.00 97.44 168 GLU A C 1
ATOM 1354 O O . GLU A 1 168 ? -48.010 -5.383 77.183 1.00 97.44 168 GLU A O 1
ATOM 1359 N N . LYS A 1 169 ? -45.900 -5.124 76.468 1.00 97.56 169 LYS A N 1
ATOM 1360 C CA . LYS A 1 169 ? -45.377 -4.716 77.785 1.00 97.56 169 LYS A CA 1
ATOM 1361 C C . LYS A 1 169 ? -46.039 -3.438 78.298 1.00 97.56 169 LYS A C 1
ATOM 1363 O O . LYS A 1 169 ? -46.364 -3.367 79.481 1.00 97.56 169 LYS A O 1
ATOM 1368 N N . ILE A 1 170 ? -46.243 -2.442 77.433 1.00 97.25 170 ILE A N 1
ATOM 1369 C CA . ILE A 1 170 ? -46.911 -1.184 77.795 1.00 97.25 170 ILE A CA 1
ATOM 1370 C C . ILE A 1 170 ? -48.356 -1.446 78.238 1.00 97.25 170 ILE A C 1
ATOM 1372 O O . ILE A 1 170 ? -48.759 -0.953 79.293 1.00 97.25 170 ILE A O 1
ATOM 1376 N N . GLU A 1 171 ? -49.122 -2.243 77.487 1.00 96.38 171 GLU A N 1
ATOM 1377 C CA . GLU A 1 171 ? -50.510 -2.573 77.839 1.00 96.38 171 GLU A CA 1
ATOM 1378 C C . GLU A 1 171 ? -50.606 -3.395 79.134 1.00 96.38 171 GLU A C 1
ATOM 1380 O O . GLU A 1 171 ? -51.470 -3.125 79.976 1.00 96.38 171 GLU A O 1
ATOM 1385 N N . ASN A 1 172 ? -49.675 -4.326 79.361 1.00 96.50 172 ASN A N 1
ATOM 1386 C CA . ASN A 1 172 ? -49.591 -5.070 80.620 1.00 96.50 172 ASN A CA 1
ATOM 1387 C C . ASN A 1 172 ? -49.308 -4.143 81.813 1.00 96.50 172 ASN A C 1
ATOM 1389 O O . ASN A 1 172 ? -50.045 -4.172 82.799 1.00 96.50 172 ASN A O 1
ATOM 1393 N N . VAL A 1 173 ? -48.302 -3.265 81.717 1.00 97.25 173 VAL A N 1
ATOM 1394 C CA . VAL A 1 173 ? -47.975 -2.297 82.784 1.00 97.25 173 VAL A CA 1
ATOM 1395 C C . VAL A 1 173 ? -49.150 -1.359 83.062 1.00 97.25 173 VAL A C 1
ATOM 1397 O O . VAL A 1 173 ? -49.493 -1.112 84.220 1.00 97.25 173 VAL A O 1
ATOM 1400 N N . LYS A 1 174 ? -49.804 -0.855 82.012 1.00 96.56 174 LYS A N 1
ATOM 1401 C CA . LYS A 1 174 ? -50.984 0.009 82.129 1.00 96.56 174 LYS A CA 1
ATOM 1402 C C . LYS A 1 174 ? -52.132 -0.702 82.850 1.00 96.56 174 LYS A C 1
ATOM 1404 O O . LYS A 1 174 ? -52.737 -0.121 83.751 1.00 96.56 174 LYS A O 1
ATOM 1409 N N . SER A 1 175 ? -52.387 -1.965 82.509 1.00 95.00 175 SER A N 1
ATOM 1410 C CA . SER A 1 175 ? -53.404 -2.802 83.156 1.00 95.00 175 SER A CA 1
ATOM 1411 C C . SER A 1 175 ? -53.083 -3.062 84.633 1.00 95.00 175 SER A C 1
ATOM 1413 O O . SER A 1 175 ? -53.954 -2.921 85.494 1.00 95.00 175 SER A O 1
ATOM 1415 N N . GLU A 1 176 ? -51.822 -3.368 84.961 1.00 95.62 176 GLU A N 1
ATOM 1416 C CA . GLU A 1 176 ? -51.372 -3.526 86.348 1.00 95.62 176 GLU A CA 1
ATOM 1417 C C . GLU A 1 176 ? -51.528 -2.238 87.166 1.00 95.62 176 GLU A C 1
ATOM 1419 O O . GLU A 1 176 ? -51.970 -2.287 88.318 1.00 95.62 176 GLU A O 1
ATOM 1424 N N . MET A 1 177 ? -51.186 -1.081 86.590 1.00 95.56 177 MET A N 1
ATOM 1425 C CA . MET A 1 177 ? -51.357 0.218 87.246 1.00 95.56 177 MET A CA 1
ATOM 1426 C C . MET A 1 177 ? -52.830 0.529 87.510 1.00 95.56 177 MET A C 1
ATOM 1428 O O . MET A 1 177 ? -53.160 0.918 88.630 1.00 95.56 177 MET A O 1
ATOM 1432 N N . LEU A 1 178 ? -53.717 0.312 86.533 1.00 94.19 178 LEU A N 1
ATOM 1433 C CA . LEU A 1 178 ? -55.163 0.497 86.708 1.00 94.19 178 LEU A CA 1
ATOM 1434 C C . LEU A 1 178 ? -55.709 -0.381 87.840 1.00 94.19 178 LEU A C 1
ATOM 1436 O O . LEU A 1 178 ? -56.395 0.120 88.729 1.00 94.19 178 LEU A O 1
ATOM 1440 N N . LEU A 1 179 ? -55.328 -1.661 87.877 1.00 94.56 179 LEU A N 1
ATOM 1441 C CA . LEU A 1 179 ? -55.709 -2.572 88.961 1.00 94.56 179 LEU A CA 1
ATOM 1442 C C . LEU A 1 179 ? -55.181 -2.118 90.330 1.00 94.56 179 LEU A C 1
ATOM 1444 O O . LEU A 1 179 ? -55.863 -2.275 91.346 1.00 94.56 179 LEU A O 1
ATOM 1448 N N . ARG A 1 180 ? -53.956 -1.580 90.395 1.00 94.25 180 ARG A N 1
ATOM 1449 C CA . ARG A 1 180 ? -53.390 -1.037 91.642 1.00 94.25 180 ARG A CA 1
ATOM 1450 C C . ARG A 1 180 ? -54.126 0.217 92.100 1.00 94.25 180 ARG A C 1
ATOM 1452 O O . ARG A 1 180 ? -54.419 0.300 93.291 1.00 94.25 180 ARG A O 1
ATOM 1459 N N . PHE A 1 181 ? -54.451 1.137 91.191 1.00 93.12 181 PHE A N 1
ATOM 1460 C CA . PHE A 1 181 ? -55.266 2.314 91.498 1.00 93.12 181 PHE A CA 1
ATOM 1461 C C . PHE A 1 181 ? -56.643 1.909 92.017 1.00 93.12 181 PHE A C 1
ATOM 1463 O O . PHE A 1 181 ? -57.031 2.362 93.085 1.00 93.12 181 PHE A O 1
ATOM 1470 N N . GLU A 1 182 ? -57.320 0.959 91.370 1.00 91.31 182 GLU A N 1
ATOM 1471 C CA . GLU A 1 182 ? -58.627 0.480 91.829 1.00 91.31 182 GLU A CA 1
ATOM 1472 C C . GLU A 1 182 ? -58.554 -0.149 93.236 1.00 91.31 182 GLU A C 1
ATOM 1474 O O . GLU A 1 182 ? -59.405 0.088 94.097 1.00 91.31 182 GLU A O 1
ATOM 1479 N N . LYS A 1 183 ? -57.504 -0.936 93.514 1.00 93.00 183 LY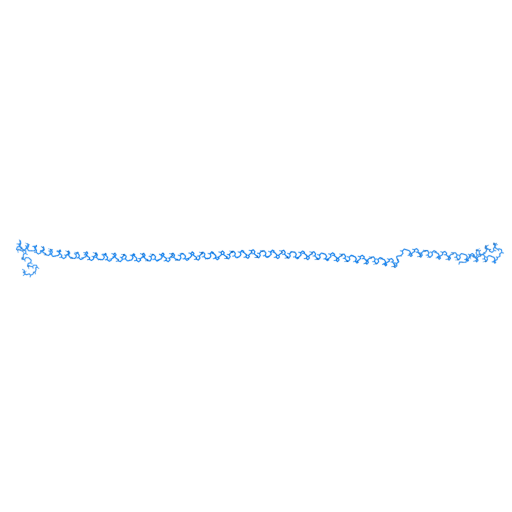S A N 1
ATOM 1480 C CA . LYS A 1 183 ? -57.256 -1.491 94.857 1.00 93.00 183 LYS A CA 1
ATOM 1481 C C . LYS A 1 183 ? -56.948 -0.401 95.884 1.00 93.00 183 LYS A C 1
ATOM 1483 O O . LYS A 1 183 ? -57.367 -0.527 97.035 1.00 93.00 183 LYS A O 1
ATOM 1488 N N . MET A 1 184 ? -56.192 0.626 95.503 1.00 93.12 184 MET A N 1
ATOM 1489 C CA . MET A 1 184 ? -55.882 1.763 96.368 1.00 93.12 184 MET A CA 1
ATOM 1490 C C . MET A 1 184 ? -57.120 2.599 96.666 1.00 93.12 184 MET A C 1
ATOM 1492 O O . MET A 1 184 ? -57.348 2.881 97.835 1.00 93.12 184 MET A O 1
ATOM 1496 N N .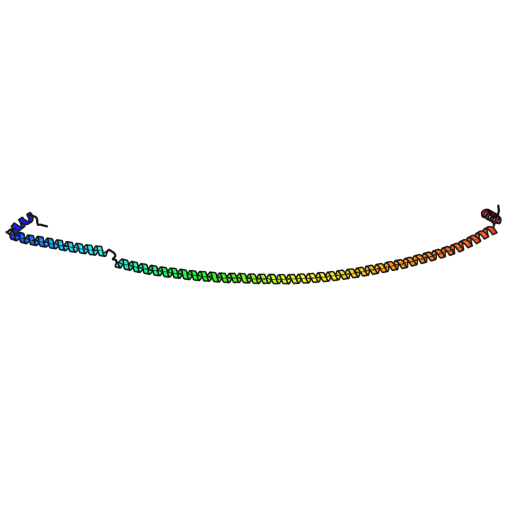 ASP A 1 185 ? -57.942 2.915 95.669 1.00 91.38 185 ASP A N 1
ATOM 1497 C CA . ASP A 1 185 ? -59.188 3.664 95.844 1.00 91.38 185 ASP A CA 1
ATOM 1498 C C . ASP A 1 185 ? -60.137 2.938 96.799 1.00 91.38 185 ASP A C 1
ATOM 1500 O O . ASP A 1 185 ? -60.671 3.550 97.723 1.00 91.38 185 ASP A O 1
ATOM 1504 N N . LYS A 1 186 ? -60.273 1.609 96.672 1.00 91.88 186 LYS A N 1
ATOM 1505 C CA . LYS A 1 186 ? -61.050 0.791 97.623 1.00 91.88 186 LYS A CA 1
ATOM 1506 C C . LYS A 1 186 ? -60.499 0.881 99.049 1.00 91.88 186 LYS A C 1
ATOM 1508 O O . LYS A 1 186 ? -61.269 1.050 99.994 1.00 91.88 186 LYS A O 1
ATOM 1513 N N . LYS A 1 187 ? -59.173 0.792 99.224 1.00 91.38 187 LYS A N 1
ATOM 1514 C CA . LYS A 1 187 ? -58.527 0.934 100.544 1.00 91.38 187 LYS A CA 1
ATOM 1515 C C . LYS A 1 187 ? -58.691 2.342 101.111 1.00 91.38 187 LYS A C 1
ATOM 1517 O O . LYS A 1 187 ? -59.020 2.480 102.282 1.00 91.38 187 LYS A O 1
ATOM 1522 N N . PHE A 1 188 ? -58.475 3.370 100.296 1.00 93.62 188 PHE A N 1
ATOM 1523 C CA . PHE A 1 188 ? -58.630 4.768 100.681 1.00 93.62 188 PHE A CA 1
ATOM 1524 C C . PHE A 1 188 ? -60.069 5.055 101.100 1.00 93.62 188 PHE A C 1
ATOM 1526 O O . PHE A 1 188 ? -60.281 5.607 102.171 1.00 93.62 188 PHE A O 1
ATOM 1533 N N . SER A 1 189 ? -61.049 4.602 100.315 1.00 91.31 189 SER A N 1
ATOM 1534 C CA . SER A 1 189 ? -62.471 4.717 100.637 1.00 91.31 189 SER A CA 1
ATOM 1535 C C . SER A 1 189 ? -62.807 4.047 101.976 1.00 91.31 189 SER A C 1
ATOM 1537 O O . SER A 1 189 ? -63.476 4.652 102.812 1.00 91.31 189 SER A O 1
ATOM 1539 N N . LEU A 1 190 ? -62.264 2.850 102.239 1.00 91.62 190 LEU A N 1
ATOM 1540 C CA . LEU A 1 190 ? -62.437 2.160 103.520 1.00 91.62 190 LEU A CA 1
ATOM 1541 C C . LEU A 1 190 ? -61.798 2.923 104.692 1.00 91.62 190 LEU A C 1
ATOM 1543 O O . LEU A 1 190 ? -62.441 3.105 105.724 1.00 91.62 190 LEU A O 1
ATOM 1547 N N . TYR A 1 191 ? -60.551 3.383 104.549 1.00 91.81 191 TYR A N 1
ATOM 1548 C CA . TYR A 1 191 ? -59.876 4.163 105.591 1.00 91.81 191 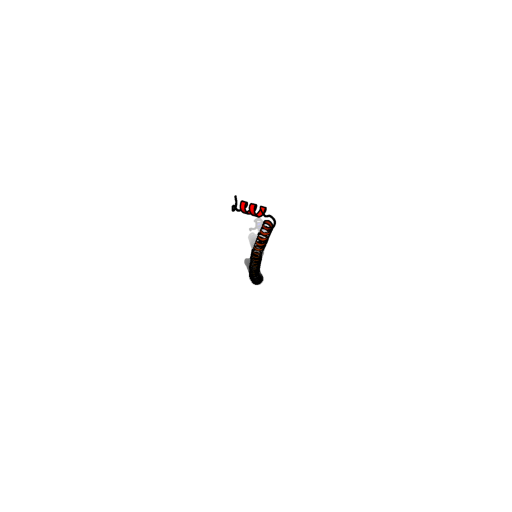TYR A CA 1
ATOM 1549 C C . TYR A 1 191 ? -60.573 5.496 105.848 1.00 91.81 191 TYR A C 1
ATOM 1551 O O . TYR A 1 191 ? -60.737 5.883 107.000 1.00 91.81 191 TYR A O 1
ATOM 1559 N N . PHE A 1 192 ? -61.029 6.170 104.795 1.00 91.62 192 PHE A N 1
ATOM 1560 C CA . PHE A 1 192 ? -61.802 7.400 104.887 1.00 91.62 192 PHE A CA 1
ATOM 1561 C C . PHE A 1 192 ? -63.122 7.171 105.636 1.00 91.62 192 PHE A C 1
ATOM 1563 O O . PHE A 1 192 ? -63.443 7.928 106.548 1.00 91.62 192 PHE A O 1
ATOM 1570 N N . ALA A 1 193 ? -63.841 6.084 105.333 1.00 88.50 193 ALA A N 1
ATOM 1571 C CA . ALA A 1 193 ? -65.058 5.704 106.048 1.00 88.50 193 ALA A CA 1
ATOM 1572 C C . ALA A 1 193 ? -64.797 5.389 107.534 1.00 88.50 193 ALA A C 1
ATOM 1574 O O . ALA A 1 193 ? -65.523 5.876 108.400 1.00 88.50 193 ALA A O 1
ATOM 1575 N N . LEU A 1 194 ? -63.741 4.626 107.846 1.00 89.19 194 LEU A N 1
ATOM 1576 C CA . LEU A 1 194 ? -63.335 4.335 109.229 1.00 89.19 194 LEU A CA 1
ATOM 1577 C C . LEU A 1 194 ? -62.947 5.604 109.999 1.00 89.19 194 LEU A C 1
ATOM 1579 O O . LEU A 1 194 ? -63.277 5.738 111.175 1.00 89.19 194 LEU A O 1
ATOM 1583 N N . LEU A 1 195 ? -62.268 6.544 109.342 1.00 86.69 195 LEU A N 1
ATOM 1584 C CA . LEU A 1 195 ? -61.839 7.804 109.942 1.00 86.69 195 LEU A CA 1
ATOM 1585 C C . LEU A 1 195 ? -63.035 8.730 110.209 1.00 86.69 195 LEU A C 1
ATOM 1587 O O . LEU A 1 195 ? -63.136 9.278 111.305 1.00 86.69 195 LEU A O 1
ATOM 1591 N N . LEU A 1 196 ? -63.983 8.839 109.268 1.00 85.81 196 LEU A N 1
ATOM 1592 C CA . LEU A 1 196 ? -65.261 9.523 109.499 1.00 85.81 196 LEU A CA 1
ATOM 1593 C C . LEU A 1 196 ? -66.018 8.909 110.683 1.00 85.81 196 LEU A C 1
ATOM 1595 O O . LEU A 1 196 ? -66.487 9.640 111.554 1.00 85.81 196 LEU A O 1
ATOM 1599 N N . PHE A 1 197 ? -66.087 7.577 110.749 1.00 85.81 197 PHE A N 1
ATOM 1600 C CA . PHE A 1 197 ? -66.719 6.867 111.860 1.00 85.81 197 PHE A CA 1
ATOM 1601 C C . PHE A 1 197 ? -66.038 7.176 113.203 1.00 85.81 197 PHE A C 1
ATOM 1603 O O . PHE A 1 197 ? -66.718 7.485 114.180 1.00 85.81 197 PHE A O 1
ATOM 1610 N N . ALA A 1 198 ? -64.703 7.167 113.251 1.00 85.56 198 ALA A N 1
ATOM 1611 C CA . ALA A 1 198 ? -63.943 7.500 114.454 1.00 85.56 198 ALA A CA 1
ATOM 1612 C C . ALA A 1 198 ? -64.170 8.953 114.917 1.00 85.56 198 ALA A C 1
ATOM 1614 O O . ALA A 1 198 ? -64.365 9.181 116.110 1.00 85.56 198 ALA A O 1
ATOM 1615 N N . ILE A 1 199 ? -64.198 9.927 113.995 1.00 83.50 199 ILE A N 1
ATOM 1616 C CA . ILE A 1 199 ? -64.484 11.341 114.310 1.00 83.50 199 ILE A CA 1
ATOM 1617 C C . ILE A 1 199 ? -65.893 11.501 114.894 1.00 83.50 199 ILE A C 1
ATOM 1619 O O . ILE A 1 199 ? -66.056 12.179 115.908 1.00 83.50 199 ILE A O 1
ATOM 1623 N N . ILE A 1 200 ? -66.897 10.863 114.282 1.00 80.69 200 ILE A N 1
ATOM 1624 C CA . ILE A 1 200 ? -68.288 10.881 114.758 1.00 80.69 200 ILE A CA 1
ATOM 1625 C C . ILE A 1 200 ? -68.394 10.271 116.163 1.00 80.69 200 ILE A C 1
ATOM 1627 O O . ILE A 1 200 ? -69.090 10.812 117.020 1.00 80.69 200 ILE A O 1
ATOM 1631 N N . PHE A 1 201 ? -67.690 9.163 116.415 1.00 78.69 201 PHE A N 1
ATOM 1632 C CA . PHE A 1 201 ? -67.725 8.465 117.701 1.00 78.69 201 PHE A CA 1
ATOM 1633 C C . PHE A 1 201 ? -67.026 9.243 118.831 1.00 78.69 201 PHE A C 1
ATOM 1635 O O . PHE A 1 201 ? -67.494 9.226 119.967 1.00 78.69 201 PHE A O 1
ATOM 1642 N N . LEU A 1 202 ? -65.921 9.938 118.535 1.00 77.56 202 LEU A N 1
ATOM 1643 C CA . LEU A 1 202 ? -65.124 10.684 119.522 1.00 77.56 202 LEU A CA 1
ATOM 1644 C C . LEU A 1 202 ? -65.649 12.101 119.809 1.00 77.56 202 LEU A C 1
ATOM 1646 O O . LEU A 1 202 ? -65.258 12.693 120.814 1.00 77.56 202 LEU A O 1
ATOM 1650 N N . ASN A 1 203 ? -66.501 12.668 118.949 1.00 73.50 203 ASN A N 1
ATOM 1651 C CA . ASN A 1 203 ? -66.977 14.044 119.083 1.00 73.50 203 ASN A CA 1
ATOM 1652 C C . ASN A 1 203 ? -68.458 14.173 118.677 1.00 73.50 203 ASN A C 1
ATOM 1654 O O . ASN A 1 203 ? -68.777 14.309 117.497 1.00 73.50 203 ASN A O 1
ATOM 1658 N N . GLN A 1 204 ? -69.369 14.193 119.659 1.00 68.06 204 GLN A N 1
ATOM 1659 C CA . GLN A 1 204 ? -70.817 14.343 119.423 1.00 68.06 204 GLN A CA 1
ATOM 1660 C C . GLN A 1 204 ? -71.169 15.621 118.637 1.00 68.06 204 GLN A C 1
ATOM 1662 O O . GLN A 1 204 ? -72.052 15.584 117.781 1.00 68.06 204 GLN A O 1
ATOM 1667 N N . ASN A 1 205 ? -70.422 16.716 118.830 1.00 73.56 205 ASN A N 1
ATOM 1668 C CA . ASN A 1 205 ? -70.620 17.968 118.087 1.00 73.56 205 ASN A CA 1
ATOM 1669 C C . ASN A 1 205 ? -70.203 17.846 116.607 1.00 73.56 205 ASN A C 1
ATOM 1671 O O . ASN A 1 205 ? -70.676 18.602 115.759 1.00 73.56 205 ASN A O 1
ATOM 1675 N N . ALA A 1 206 ? -69.325 16.894 116.267 1.00 71.00 206 ALA A N 1
ATOM 1676 C CA . ALA A 1 206 ? -68.922 16.644 114.884 1.00 71.00 206 ALA A CA 1
ATOM 1677 C C . ALA A 1 206 ? -70.036 15.965 114.071 1.00 71.00 206 ALA A C 1
ATOM 1679 O O . ALA A 1 206 ? -70.160 16.233 112.877 1.00 71.00 206 ALA A O 1
ATOM 1680 N N . LEU A 1 207 ? -70.879 15.140 114.703 1.00 71.81 207 LEU A N 1
ATOM 1681 C CA . LEU A 1 207 ? -72.044 14.534 114.051 1.00 71.81 207 LEU A CA 1
ATOM 1682 C C . LEU A 1 207 ? -73.072 15.600 113.644 1.00 71.81 207 LEU A C 1
ATOM 1684 O O . LEU A 1 207 ? -73.572 15.578 112.520 1.00 71.81 207 LEU A O 1
ATOM 1688 N N . GLU A 1 208 ? -73.333 16.560 114.531 1.00 72.25 208 GLU A N 1
ATOM 1689 C CA . GLU A 1 208 ? -74.238 17.685 114.274 1.00 72.25 208 GLU A CA 1
ATOM 1690 C C . GLU A 1 208 ? -73.695 18.600 113.163 1.00 72.25 208 GLU A C 1
ATOM 1692 O O . GLU A 1 208 ? -74.433 18.980 112.254 1.00 72.25 208 GLU A O 1
ATOM 1697 N N . PHE A 1 209 ? -72.383 18.873 113.158 1.00 75.31 209 PHE A N 1
ATOM 1698 C CA . PHE A 1 209 ? -71.713 19.629 112.095 1.00 75.31 209 PHE A CA 1
ATOM 1699 C C . PHE A 1 209 ? -71.779 18.928 110.727 1.00 75.31 209 PHE A C 1
ATOM 1701 O O . PHE A 1 209 ? -72.118 19.564 109.730 1.00 75.31 209 PHE A O 1
ATOM 1708 N N . ILE A 1 210 ? -71.511 17.618 110.660 1.00 71.88 210 ILE A N 1
ATOM 1709 C CA . ILE A 1 210 ? -71.595 16.837 109.412 1.00 71.88 210 ILE A CA 1
ATOM 1710 C C . ILE A 1 210 ? -73.042 16.779 108.901 1.00 71.88 210 ILE A C 1
ATOM 1712 O O . ILE A 1 210 ? -73.277 16.969 107.707 1.00 71.88 210 ILE A O 1
ATOM 1716 N N . ALA A 1 211 ? -74.022 16.588 109.789 1.00 73.81 211 ALA A N 1
ATOM 1717 C CA . ALA A 1 211 ? -75.439 16.629 109.434 1.00 73.81 211 ALA A CA 1
ATOM 1718 C C . ALA A 1 211 ? -75.862 18.007 108.891 1.00 73.81 211 ALA A C 1
ATOM 1720 O O . ALA A 1 211 ? -76.691 18.072 107.983 1.00 73.81 211 ALA A O 1
ATOM 1721 N N . LYS A 1 212 ? -75.249 19.095 109.376 1.00 74.31 212 LYS A N 1
ATOM 1722 C CA . LYS A 1 212 ? -75.423 20.458 108.847 1.00 74.31 212 LYS A CA 1
ATOM 1723 C C . LYS A 1 212 ? -74.815 20.646 107.457 1.00 74.31 212 LYS A C 1
ATOM 1725 O O . LYS A 1 212 ? -75.470 21.175 106.566 1.00 74.31 212 LYS A O 1
ATOM 1730 N N . VAL A 1 213 ? -73.581 20.182 107.251 1.00 78.06 213 VAL A N 1
ATOM 1731 C CA . VAL A 1 213 ? -72.848 20.307 105.975 1.00 78.06 213 VAL A CA 1
ATOM 1732 C C . VAL A 1 213 ? -73.482 19.468 104.857 1.00 78.06 213 VAL A C 1
ATOM 1734 O O . VAL A 1 213 ? -73.511 19.905 103.710 1.00 78.06 213 VAL A O 1
ATOM 1737 N N . ILE A 1 214 ? -74.029 18.291 105.180 1.00 78.94 214 ILE A N 1
ATOM 1738 C CA . ILE A 1 214 ? -74.738 17.411 104.230 1.00 78.94 214 ILE A CA 1
ATOM 1739 C C . ILE A 1 214 ? -76.222 17.829 104.064 1.00 78.94 214 ILE A C 1
ATOM 1741 O O . ILE A 1 214 ? -76.921 17.317 103.193 1.00 78.94 214 ILE A O 1
ATOM 1745 N N . GLY A 1 215 ? -76.708 18.804 104.846 1.00 73.88 215 GLY A N 1
ATOM 1746 C CA . GLY A 1 215 ? -78.046 19.397 104.703 1.00 73.88 215 GLY A CA 1
ATOM 1747 C C . GLY A 1 215 ? -79.191 18.617 105.363 1.00 73.88 215 GLY A C 1
ATOM 1748 O O . GLY A 1 215 ? -80.352 18.829 105.022 1.00 73.88 215 GLY A O 1
ATOM 1749 N N . ILE A 1 216 ? -78.883 17.718 106.300 1.00 73.88 216 ILE A N 1
ATOM 1750 C CA . ILE A 1 216 ? -79.851 16.884 107.033 1.00 73.88 216 ILE A CA 1
ATOM 1751 C C . ILE A 1 216 ? -80.450 17.642 108.235 1.00 73.88 216 ILE A C 1
ATOM 1753 O O . ILE A 1 216 ? -81.588 17.384 108.622 1.00 73.88 216 ILE A O 1
ATOM 1757 N N . ILE A 1 217 ? -79.717 18.600 108.813 1.00 64.25 217 ILE A N 1
ATOM 1758 C CA . ILE A 1 217 ? -80.150 19.433 109.950 1.00 64.25 217 ILE A CA 1
ATOM 1759 C C . ILE A 1 217 ? -79.828 20.906 109.627 1.00 64.25 217 ILE A C 1
ATOM 1761 O O . ILE A 1 217 ? -78.806 21.178 109.001 1.00 64.25 217 ILE A O 1
ATOM 1765 N N . ARG A 1 218 ? -80.702 21.855 110.000 1.00 57.16 218 ARG A N 1
ATOM 1766 C CA . ARG A 1 218 ? -80.492 23.305 109.786 1.00 57.16 218 ARG A CA 1
ATOM 1767 C C . ARG A 1 218 ? -79.668 23.971 110.874 1.00 57.16 218 ARG A C 1
ATOM 1769 O O . ARG A 1 218 ? -79.765 23.574 112.052 1.00 57.16 218 ARG A O 1
#

Secondary structure (DSSP, 8-state):
-PPPHHHHHHHHHHTTSHHHHHHHHHHHHHHHHHHHHHHHHHHHHHHHHHHHHSSPPHHHHHHHHHHHHHHHHHHHHHHHHHHHHHHHHHHHHHHHHHHHHHHHHHHHHHHHHHHHHHHHHHHHHHHHHHHHHHHHHHHHHHHHHHHHHHHHHHHHHHHHHHHHHHHHHHHHHHHHHHHHHHHHHHHHHHHHHHHHHHHHHH-HHHHHHHHHHTTS--

Radius of gyration: 88.91 Å; chains: 1; bounding box: 161×48×229 Å

Sequence (218 aa):
MHLSTEAYDVFEQVFQGKDNAKKVMRALEEAIVTTVHDSWYRTKEELKAEVFSHFATKDDLHKVRTELLGEMKKDKAELLGKMEKDKAELLGKMEKDKTELVGMITNVHTELTGKFESLYEKTEKDKAELLGKFEALYQKTEKDKAELSGKIEALYAKTEKDKAELNEKIENVKSEMLLRFEKMDKKFSLYFALLLFAIIFLNQNALEFIAKVIGIIR

Foldseek 3Di:
DADDVVQQVVLCVVVVHNVSSVVVRVVVVVVVVVVVVVVVVVVVVVVVVVVVVPDDDPVNVVVVVVVVVVVVVVVVVVVVVVVVVVVVVVVVVVVVVVVVVVVVVVVVVVVVVVVVVVVVVVVVVVVVVVVVVVVVVVVVVVVVVVVVVVVVVVVVVVVVVVVVVVVVVVVVVVVVVVVVVVVVVVVVVVVVVVVLVVCVVVDVVVVVVVCVVVVVHD

pLDDT: mean 91.6, std 9.2, range [56.03, 98.56]